Protein AF-A0A9D2INK3-F1 (afdb_monomer)

Foldseek 3Di:
DKFKAFEDEEEEPAELCQQFNPVQPVDPPLLSLLCRGNCNPPVCCLVPQDQRYEYAYEYAHHDDDQDLSRLSNCVSSNHQEYEYCYYDPNVVQSCLQQLHHYFRFNVCNVPDDGGFMWMADLVQQWIARPRVRDITHTDHDDPLSVQQNVLRHDVSSPPPQPWDWDDDQFKIWTAGPVRHTAWMWGWDDDPPQETERADTDGHPVCPPVCPSVVRLVVVLVVSVVVVGAYDYNDPVNVVSCVVVVVSVVRHD

Sequence (252 aa):
MKVQGLVHKYGSHVDTDVIIPARYLNTSDEKELASHCMEDIDKDFVKTVKSGDIIVADENFGCGSSREHAPIAIKASGISCVIAASFARIFYRNSINIGLPILECPAASADIKNGDEVSVDFDSGIITNVTTGKEYKAEPFPEFIQNIIKKGGLLKAAVKPQLILKLDNEFISMTNTSGKEVARIDFPSIPGGIVDIRRTFVDESMRGKGIAARLMKTVADKVRKDGKKVRPSCSYAVKWFGKHKDYNDILE

Mean predicted aligned error: 11.51 Å

Solvent-accessible surface area (backbone atoms only — not comparable to full-atom values): 13151 Å² total; per-residue (Å²): 95,75,51,55,27,46,27,50,59,51,64,57,61,45,28,27,55,41,35,34,48,75,91,59,69,86,60,86,53,48,65,63,40,14,71,44,24,32,43,81,77,36,78,52,44,65,79,67,59,42,76,36,18,26,39,34,24,28,42,37,36,39,23,83,64,95,56,68,60,29,48,43,10,47,40,54,44,28,42,54,35,39,36,17,37,31,60,20,70,65,40,53,53,43,19,44,44,61,24,40,50,71,42,54,25,50,69,49,29,73,69,63,50,66,69,36,37,38,35,38,32,54,72,75,14,42,35,35,34,64,75,78,70,48,76,37,73,30,78,46,66,58,70,72,56,47,48,17,32,76,49,51,2,38,78,64,40,50,71,68,81,59,63,48,77,49,79,60,86,41,35,38,36,30,22,42,85,85,68,50,76,42,32,37,38,39,30,42,73,47,89,91,57,28,28,38,33,56,42,76,48,65,37,78,96,50,58,94,68,57,54,68,61,54,52,50,49,55,50,51,55,49,36,52,73,70,73,29,31,38,42,58,70,14,74,66,46,43,56,48,49,74,71,41,66,92,53,57,87,34,49,110

Secondary structure (DSSP, 8-state):
-EEEEEEEE--S--BHHHHS-GGGTT---HHHHHTTTTTTT-TTHHHH--TT-EEEE-SSBTBSS--THHHHHHHHTT--EEEES-B-HHHHHHHHHHT--EEE-HHHHHH--TT-EEEEETTTTEEEETTTTEEEEPPPPPHHHHHHHHTTSHHHHS----PEEEE-SSEEEEE-TTS-EEEEEE--EETTTEEEE-EEEE-GGGTTSSHHHHHHHHHHHHHHHTT-EEEE-SHHHHHHHHH-GGGGGGB-

Structure (mmCIF, N/CA/C/O backbone):
data_AF-A0A9D2INK3-F1
#
_entry.id   AF-A0A9D2INK3-F1
#
loop_
_atom_site.group_PDB
_atom_site.id
_atom_site.type_symbol
_atom_site.label_atom_id
_atom_site.label_alt_id
_atom_site.label_comp_id
_atom_site.label_asym_id
_atom_site.label_entity_id
_atom_site.label_seq_id
_atom_site.pdbx_PDB_ins_code
_atom_site.Cartn_x
_atom_site.Cartn_y
_atom_site.Cartn_z
_atom_site.occupancy
_atom_site.B_iso_or_equiv
_atom_site.auth_seq_id
_atom_site.auth_comp_id
_atom_site.auth_asym_id
_atom_site.auth_atom_id
_atom_site.pdbx_PDB_model_num
ATOM 1 N N . MET A 1 1 ? -11.648 8.508 -3.278 1.00 84.81 1 MET A N 1
ATOM 2 C CA . MET A 1 1 ? -11.765 7.035 -3.173 1.00 84.81 1 MET A CA 1
ATOM 3 C C . MET A 1 1 ? -12.543 6.774 -1.903 1.00 84.81 1 MET A C 1
ATOM 5 O O . MET A 1 1 ? -12.220 7.419 -0.914 1.00 84.81 1 MET A O 1
ATOM 9 N N . LYS A 1 2 ? -13.553 5.900 -1.921 1.00 92.56 2 LYS A N 1
ATOM 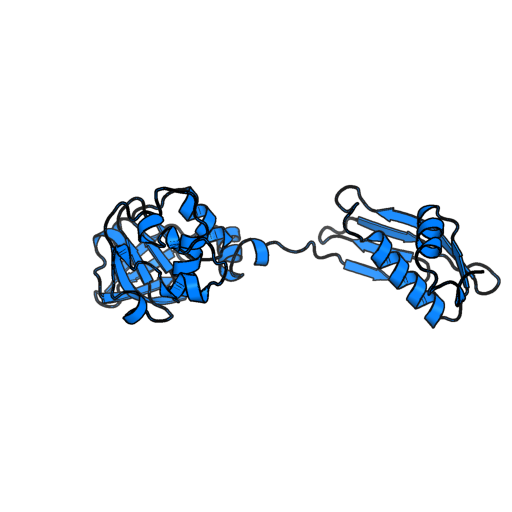10 C CA . LYS A 1 2 ? -14.357 5.593 -0.731 1.00 92.56 2 LYS A CA 1
ATOM 11 C C . LYS A 1 2 ? -14.286 4.109 -0.401 1.00 92.56 2 LYS A C 1
ATOM 13 O O . LYS A 1 2 ? -14.298 3.295 -1.322 1.00 92.56 2 LYS A O 1
ATOM 18 N N . VAL A 1 3 ? -14.199 3.787 0.883 1.00 96.38 3 VAL A N 1
ATOM 19 C CA . VAL A 1 3 ? -14.295 2.417 1.409 1.00 96.38 3 VAL A CA 1
ATOM 20 C C . VAL A 1 3 ? -15.263 2.405 2.581 1.00 96.38 3 VAL A C 1
ATOM 22 O O . VAL A 1 3 ? -15.415 3.423 3.251 1.00 96.38 3 VAL A O 1
ATOM 25 N N . GLN A 1 4 ? -15.915 1.272 2.810 1.00 98.12 4 GLN A N 1
ATOM 26 C CA . GLN A 1 4 ? -16.829 1.069 3.924 1.00 98.12 4 GLN A CA 1
ATOM 27 C C . GLN A 1 4 ? -16.738 -0.386 4.380 1.00 98.12 4 GLN A C 1
ATOM 29 O O . GLN A 1 4 ? -16.680 -1.279 3.532 1.00 98.12 4 GLN A O 1
ATOM 34 N N . GLY A 1 5 ? -16.715 -0.614 5.690 1.00 98.31 5 GLY A N 1
ATOM 35 C CA . GLY A 1 5 ? -16.619 -1.955 6.259 1.00 98.31 5 GLY A CA 1
ATOM 36 C C . GLY A 1 5 ? -16.781 -1.979 7.774 1.00 98.31 5 GLY A C 1
ATOM 37 O O . GLY A 1 5 ? -16.897 -0.928 8.413 1.00 98.31 5 GLY A O 1
ATOM 38 N N . LEU A 1 6 ? -16.795 -3.189 8.337 1.00 98.62 6 LEU A N 1
ATOM 39 C CA . LEU A 1 6 ? -16.883 -3.391 9.780 1.00 98.62 6 LEU A CA 1
ATOM 40 C C . LEU A 1 6 ? -15.526 -3.167 10.443 1.00 98.62 6 LEU A C 1
ATOM 42 O O . LEU A 1 6 ? -14.475 -3.467 9.873 1.00 98.62 6 LEU A O 1
ATOM 46 N N . VAL A 1 7 ? -15.565 -2.637 11.660 1.00 98.81 7 VAL A N 1
ATOM 47 C CA . VAL A 1 7 ? -14.373 -2.305 12.433 1.00 98.81 7 VAL A CA 1
ATOM 48 C C . VAL A 1 7 ? -13.893 -3.486 13.267 1.00 98.81 7 VAL A C 1
ATOM 50 O O . VAL A 1 7 ? -14.642 -4.016 14.087 1.00 98.81 7 VAL A O 1
ATOM 53 N N . HIS A 1 8 ? -12.603 -3.790 13.142 1.00 98.75 8 HIS A N 1
ATOM 54 C CA . HIS A 1 8 ? -11.820 -4.582 14.093 1.00 98.75 8 HIS A CA 1
ATOM 55 C C . HIS A 1 8 ? -10.974 -3.620 14.928 1.00 98.75 8 HIS A C 1
ATOM 57 O O . HIS A 1 8 ? -10.099 -2.943 14.381 1.00 98.75 8 HIS A O 1
ATOM 63 N N . LYS A 1 9 ? -11.268 -3.491 16.228 1.00 98.56 9 LYS A N 1
ATOM 64 C CA . LYS A 1 9 ? -10.622 -2.495 17.093 1.00 98.56 9 LYS A CA 1
ATOM 65 C C . LYS A 1 9 ? -9.579 -3.093 18.035 1.00 98.56 9 LYS A C 1
ATOM 67 O O . LYS A 1 9 ? -9.868 -4.033 18.769 1.00 98.56 9 LYS A O 1
ATOM 72 N N . TYR A 1 10 ? -8.415 -2.450 18.089 1.00 98.62 10 TYR A N 1
ATOM 73 C CA . TYR A 1 10 ? -7.297 -2.789 18.968 1.00 98.62 10 TYR A CA 1
ATOM 74 C C . TYR A 1 10 ? -6.836 -1.589 19.807 1.00 98.62 10 TYR A C 1
ATOM 76 O O . TYR A 1 10 ? -7.186 -0.446 19.522 1.00 98.62 10 TYR A O 1
ATOM 84 N N . GLY A 1 11 ? -6.060 -1.865 20.858 1.00 98.44 11 GLY A N 1
ATOM 85 C CA . GLY A 1 11 ? -5.516 -0.843 21.756 1.00 98.44 11 GLY A CA 1
ATOM 86 C C . GLY A 1 11 ? -4.255 -0.154 21.220 1.00 98.44 11 GLY A C 1
ATOM 87 O O . GLY A 1 11 ? -3.938 -0.220 20.031 1.00 98.44 11 GLY A O 1
ATOM 88 N N . SER A 1 12 ? -3.512 0.494 22.118 1.00 98.50 12 SER A N 1
ATOM 89 C CA . SER A 1 12 ? -2.231 1.135 21.792 1.00 98.50 12 SER A CA 1
ATOM 90 C C . SER A 1 12 ? -1.090 0.121 21.698 1.00 98.50 12 SER A C 1
ATOM 92 O O . SER A 1 12 ? -1.139 -0.944 22.309 1.00 98.50 12 SER A O 1
ATOM 94 N N . HIS A 1 13 ? -0.007 0.502 21.019 1.00 98.19 13 HIS A N 1
ATOM 95 C CA . HIS A 1 13 ? 1.252 -0.252 20.956 1.00 98.19 13 HIS A CA 1
ATOM 96 C C . HIS A 1 13 ? 1.106 -1.666 20.380 1.00 98.19 13 HIS A C 1
ATOM 98 O O . HIS A 1 13 ? 1.828 -2.579 20.772 1.00 98.19 13 HIS A O 1
ATOM 104 N N . VAL A 1 14 ? 0.189 -1.840 19.428 1.00 98.44 14 VAL A N 1
ATOM 105 C CA . VAL A 1 14 ? 0.104 -3.063 18.626 1.00 98.44 14 VAL A CA 1
ATOM 106 C C . VAL A 1 14 ? 1.349 -3.131 17.745 1.00 98.44 14 VAL A C 1
ATOM 108 O O . VAL A 1 14 ? 1.455 -2.425 16.740 1.00 98.44 14 VAL A O 1
ATOM 111 N N . ASP A 1 15 ? 2.325 -3.926 18.162 1.00 97.62 15 ASP A N 1
ATOM 112 C CA . ASP A 1 15 ? 3.601 -4.052 17.474 1.00 97.62 15 ASP A CA 1
ATOM 113 C C . ASP A 1 15 ? 3.537 -4.996 16.261 1.00 97.62 15 ASP A C 1
ATOM 115 O O . ASP A 1 15 ? 2.568 -5.707 15.996 1.00 97.62 15 ASP A O 1
ATOM 119 N N . THR A 1 16 ? 4.605 -4.986 15.473 1.00 97.25 16 THR A N 1
ATOM 120 C CA . THR A 1 16 ? 4.727 -5.839 14.286 1.00 97.25 16 THR A CA 1
ATOM 121 C C . THR A 1 16 ? 4.848 -7.332 14.594 1.00 97.25 16 THR A C 1
ATOM 123 O O . THR A 1 16 ? 4.610 -8.127 13.686 1.00 97.25 16 THR A O 1
ATOM 126 N N . ASP A 1 17 ? 5.211 -7.722 15.819 1.00 96.19 17 ASP A N 1
ATOM 127 C CA . ASP A 1 17 ? 5.257 -9.118 16.257 1.00 96.19 17 ASP A CA 1
ATOM 128 C C . ASP A 1 17 ? 3.854 -9.685 16.454 1.00 96.19 17 ASP A C 1
ATOM 130 O O . ASP A 1 17 ? 3.592 -10.805 16.019 1.00 96.19 17 ASP A O 1
ATOM 134 N N . VAL A 1 18 ? 2.940 -8.900 17.024 1.00 96.88 18 VAL A N 1
ATOM 135 C CA . VAL A 1 18 ? 1.547 -9.323 17.212 1.00 96.88 18 VAL A CA 1
ATOM 136 C C . VAL A 1 18 ? 0.698 -9.177 15.947 1.00 96.88 18 VAL A C 1
ATOM 138 O O . VAL A 1 18 ? -0.280 -9.903 15.789 1.00 96.88 18 VAL A O 1
ATOM 141 N N . ILE A 1 19 ? 1.076 -8.286 15.017 1.00 98.25 19 ILE A N 1
ATOM 142 C CA . ILE A 1 19 ? 0.430 -8.192 13.693 1.00 98.25 19 ILE A CA 1
ATOM 143 C C . ILE A 1 19 ? 0.776 -9.405 12.825 1.00 98.25 19 ILE A C 1
ATOM 145 O O . ILE A 1 19 ? -0.098 -9.951 12.151 1.00 98.25 19 ILE A O 1
ATOM 149 N N . ILE A 1 20 ? 2.054 -9.793 12.789 1.00 97.81 20 ILE A N 1
ATOM 150 C CA . ILE A 1 20 ? 2.519 -10.989 12.084 1.00 97.81 20 ILE A CA 1
ATOM 151 C C . ILE A 1 20 ? 3.716 -11.603 12.830 1.00 97.81 20 ILE A C 1
ATOM 153 O O . ILE A 1 20 ? 4.823 -11.038 12.838 1.00 97.81 20 ILE A O 1
ATOM 157 N N . PRO A 1 21 ? 3.534 -12.781 13.444 1.00 95.50 21 PRO A N 1
ATOM 158 C CA . PRO A 1 21 ? 4.586 -13.374 14.252 1.00 95.50 21 PRO A CA 1
ATOM 159 C C . PRO A 1 21 ? 5.829 -13.763 13.448 1.00 95.50 21 PRO A C 1
ATOM 161 O O . PRO A 1 21 ? 5.749 -14.223 12.307 1.00 95.50 21 PRO A O 1
ATOM 164 N N . ALA A 1 22 ? 7.003 -13.652 14.079 1.00 94.69 22 ALA A N 1
ATOM 165 C CA . ALA A 1 22 ? 8.300 -13.880 13.431 1.00 94.69 22 ALA A CA 1
ATOM 166 C C . ALA A 1 22 ? 8.437 -15.265 12.762 1.00 94.69 22 ALA A C 1
ATOM 168 O O . ALA A 1 22 ? 9.180 -15.426 11.793 1.00 94.69 22 ALA A O 1
ATOM 169 N N . ARG A 1 23 ? 7.691 -16.258 13.262 1.00 95.69 23 ARG A N 1
ATOM 170 C CA . ARG A 1 23 ? 7.658 -17.639 12.756 1.00 95.69 23 ARG A CA 1
ATOM 171 C C . ARG A 1 23 ? 7.135 -17.777 11.317 1.00 95.69 23 ARG A C 1
ATOM 173 O O . ARG A 1 23 ? 7.425 -18.794 10.701 1.00 95.69 23 ARG A O 1
ATOM 180 N N . TYR A 1 24 ? 6.452 -16.763 10.776 1.00 95.38 24 TYR A N 1
ATOM 181 C CA . TYR A 1 24 ? 5.932 -16.753 9.397 1.00 95.38 24 TYR A CA 1
ATOM 182 C C . TYR A 1 24 ? 6.751 -15.887 8.434 1.00 95.38 24 TYR A C 1
ATOM 184 O O . TYR A 1 24 ? 6.387 -15.718 7.277 1.00 95.38 24 TYR A O 1
ATOM 192 N N . LEU A 1 25 ? 7.877 -15.320 8.877 1.00 92.12 25 LEU A N 1
ATOM 193 C CA . LEU A 1 25 ? 8.692 -14.422 8.044 1.00 92.12 25 LEU A CA 1
ATOM 194 C C . LEU A 1 25 ? 9.658 -15.166 7.106 1.00 92.12 25 LEU A C 1
ATOM 196 O O . LEU A 1 25 ? 10.545 -14.558 6.510 1.00 92.12 25 LEU A O 1
ATOM 200 N N . ASN A 1 26 ? 9.517 -16.487 7.004 1.00 92.94 26 ASN A N 1
ATOM 201 C CA . ASN A 1 26 ? 10.235 -17.339 6.058 1.00 92.94 26 ASN A CA 1
ATOM 202 C C . ASN A 1 26 ? 9.491 -17.505 4.718 1.00 92.94 26 ASN A C 1
ATOM 204 O O . ASN A 1 26 ? 10.065 -18.071 3.788 1.00 92.94 26 ASN A O 1
ATOM 208 N N . THR A 1 27 ? 8.252 -17.016 4.610 1.00 91.38 27 THR A N 1
ATOM 209 C CA . THR A 1 27 ? 7.455 -17.025 3.378 1.00 91.38 27 THR A CA 1
ATOM 210 C C . THR A 1 27 ? 7.312 -15.619 2.792 1.00 91.38 27 THR A C 1
ATOM 212 O O . THR A 1 27 ? 7.422 -14.611 3.486 1.00 91.38 27 THR A O 1
ATOM 215 N N . SER A 1 28 ? 7.058 -15.562 1.486 1.00 91.56 28 SER A N 1
ATOM 216 C CA . SER A 1 28 ? 6.673 -14.335 0.772 1.00 91.56 28 SER A CA 1
ATOM 217 C C . SER A 1 28 ? 5.274 -14.436 0.156 1.00 91.56 28 SER A C 1
ATOM 219 O O . SER A 1 28 ? 4.857 -13.525 -0.558 1.00 91.56 28 SER A O 1
ATOM 221 N N . ASP A 1 29 ? 4.548 -15.532 0.415 1.00 96.00 29 ASP A N 1
ATOM 222 C CA . ASP A 1 29 ? 3.171 -15.689 -0.043 1.00 96.00 29 ASP A CA 1
ATOM 223 C C . ASP A 1 29 ? 2.241 -14.803 0.795 1.00 96.00 29 ASP A C 1
ATOM 225 O O . ASP A 1 29 ? 2.024 -15.025 1.987 1.00 96.00 29 ASP A O 1
ATOM 229 N N . GLU A 1 30 ? 1.670 -13.784 0.153 1.00 96.69 30 GLU A N 1
ATOM 230 C CA . GLU A 1 30 ? 0.746 -12.842 0.784 1.00 96.69 30 GLU A CA 1
ATOM 231 C C . GLU A 1 30 ? -0.473 -13.543 1.408 1.00 96.69 30 GLU A C 1
ATOM 233 O O . GLU A 1 30 ? -0.966 -13.095 2.442 1.00 96.69 30 GLU A O 1
ATOM 238 N N . LYS A 1 31 ? -0.949 -14.651 0.820 1.00 96.75 31 LYS A N 1
ATOM 239 C CA . LYS A 1 31 ? -2.096 -15.404 1.351 1.00 96.75 31 LYS A CA 1
ATOM 240 C C . LYS A 1 31 ? -1.740 -16.166 2.619 1.00 96.75 31 LYS A C 1
ATOM 242 O O . LYS A 1 31 ? -2.555 -16.227 3.535 1.00 96.75 31 LYS A O 1
ATOM 247 N N . GLU A 1 32 ? -0.539 -16.732 2.670 1.00 97.56 32 GLU A N 1
ATOM 248 C CA . GLU A 1 32 ? -0.038 -17.415 3.862 1.00 97.56 32 GLU A CA 1
ATOM 249 C C . GLU A 1 32 ? 0.138 -16.409 5.005 1.00 97.56 32 GLU A C 1
ATOM 251 O O . GLU A 1 32 ? -0.380 -16.623 6.099 1.00 97.56 32 GLU A O 1
ATOM 256 N N . LEU A 1 33 ? 0.743 -15.250 4.725 1.00 97.88 33 LEU A N 1
ATOM 257 C CA . LEU A 1 33 ? 0.872 -14.163 5.700 1.00 97.88 33 LEU A CA 1
ATOM 258 C C . LEU A 1 33 ? -0.493 -13.671 6.205 1.00 97.88 33 LEU A C 1
ATOM 260 O O . LEU A 1 33 ? -0.665 -13.468 7.404 1.00 97.88 33 LEU A O 1
ATOM 264 N N . ALA A 1 34 ? -1.474 -13.505 5.311 1.00 97.88 34 ALA A N 1
ATOM 265 C CA . ALA A 1 34 ? -2.837 -13.122 5.682 1.00 97.88 34 ALA A CA 1
ATOM 266 C C . ALA A 1 34 ? -3.505 -14.146 6.611 1.00 97.88 34 ALA A C 1
ATOM 268 O O . ALA A 1 34 ? -4.189 -13.763 7.555 1.00 97.88 34 ALA A O 1
ATOM 269 N N . SER A 1 35 ? -3.270 -15.444 6.386 1.00 97.75 35 SER A N 1
ATOM 270 C CA . SER A 1 35 ? -3.852 -16.516 7.207 1.00 97.75 35 SER A CA 1
ATOM 271 C C . SER A 1 35 ? -3.340 -16.562 8.653 1.00 97.75 35 SER A C 1
ATOM 273 O O . SER A 1 35 ? -3.932 -17.257 9.476 1.00 97.75 35 SER A O 1
ATOM 275 N N . HIS A 1 36 ? -2.297 -15.783 8.957 1.00 98.06 36 HIS A N 1
ATOM 276 C CA . HIS A 1 36 ? -1.685 -15.633 10.280 1.00 98.06 36 HIS A CA 1
ATOM 277 C C . HIS A 1 36 ? -1.720 -14.186 10.797 1.00 98.06 36 HIS A C 1
ATOM 279 O O . HIS A 1 36 ? -1.042 -13.842 11.768 1.00 98.06 36 HIS A O 1
ATOM 285 N N . CYS A 1 37 ? -2.473 -13.301 10.139 1.00 98.44 37 CYS A N 1
ATOM 286 C CA . CYS A 1 37 ? -2.542 -11.900 10.529 1.00 98.44 37 CYS A CA 1
ATOM 287 C C . CYS A 1 37 ? -3.262 -11.744 11.878 1.00 98.44 37 CYS A C 1
ATOM 289 O O . CYS A 1 37 ? -4.300 -12.358 12.106 1.00 98.44 37 CYS A O 1
ATOM 291 N N . MET A 1 38 ? -2.707 -10.913 12.764 1.00 98.31 38 MET A N 1
ATOM 292 C CA . MET A 1 38 ? -3.232 -10.578 14.097 1.00 98.31 38 MET A CA 1
ATOM 293 C C . MET A 1 38 ? -3.390 -11.760 15.073 1.00 98.31 38 MET A C 1
ATOM 295 O O . MET A 1 38 ? -3.888 -11.563 16.176 1.00 98.31 38 MET A O 1
ATOM 299 N N . GLU A 1 39 ? -2.963 -12.980 14.733 1.00 97.25 39 GLU A N 1
ATOM 300 C CA . GLU A 1 39 ? -3.380 -14.191 15.462 1.00 97.25 39 GLU A CA 1
ATOM 301 C C . GLU A 1 39 ? -2.914 -14.270 16.930 1.00 97.25 39 GLU A C 1
ATOM 303 O O . GLU A 1 39 ? -3.568 -14.919 17.751 1.00 97.25 39 GLU A O 1
ATOM 308 N N . ASP A 1 40 ? -1.805 -13.604 17.275 1.00 96.69 40 ASP A N 1
ATOM 309 C CA . ASP A 1 40 ? -1.264 -13.592 18.643 1.00 96.69 40 ASP A CA 1
ATOM 310 C C . ASP A 1 40 ? -2.020 -12.608 19.559 1.00 96.69 40 ASP A C 1
ATOM 312 O O . ASP A 1 40 ? -2.015 -12.787 20.779 1.00 96.69 40 ASP A O 1
ATOM 316 N N . ILE A 1 41 ? -2.710 -11.609 18.991 1.00 97.56 41 ILE A N 1
ATOM 317 C CA . ILE A 1 41 ? -3.542 -10.639 19.727 1.00 97.56 41 ILE A CA 1
ATOM 318 C C . ILE A 1 41 ? -5.046 -10.921 19.590 1.00 97.56 41 ILE A C 1
ATOM 320 O O . ILE A 1 41 ? -5.810 -10.640 20.511 1.00 97.56 41 ILE A O 1
ATOM 324 N N . ASP A 1 42 ? -5.467 -11.521 18.476 1.00 97.44 42 ASP A N 1
ATOM 325 C CA . ASP A 1 42 ? -6.851 -11.843 18.139 1.00 97.44 42 ASP A CA 1
ATOM 326 C C . ASP A 1 42 ? -6.919 -13.131 17.305 1.00 97.44 42 ASP A C 1
ATOM 328 O O . ASP A 1 42 ? -6.765 -13.148 16.083 1.00 97.44 42 ASP A O 1
ATOM 332 N N . LYS A 1 43 ? -7.182 -14.242 17.997 1.00 96.00 43 LYS A N 1
ATOM 333 C CA . LYS A 1 43 ? -7.230 -15.593 17.413 1.00 96.00 43 LYS A CA 1
ATOM 334 C C . LYS A 1 43 ? -8.400 -15.815 16.457 1.00 96.00 43 LYS A C 1
ATOM 336 O O . LYS A 1 43 ? -8.428 -16.834 15.760 1.00 96.00 43 LYS A O 1
ATOM 341 N N . ASP A 1 44 ? -9.387 -14.926 16.470 1.00 96.31 44 ASP A N 1
ATOM 342 C CA . ASP A 1 44 ? -10.576 -15.045 15.638 1.00 96.31 44 ASP A CA 1
ATOM 343 C C . ASP A 1 44 ? -10.555 -14.083 14.450 1.00 96.31 44 ASP A C 1
ATOM 345 O O . ASP A 1 44 ? -11.331 -14.302 13.522 1.00 96.31 44 ASP A O 1
ATOM 349 N N . PHE A 1 45 ? -9.622 -13.122 14.405 1.00 98.12 45 PHE A N 1
ATOM 350 C CA . PHE A 1 45 ? -9.470 -12.158 13.310 1.00 98.12 45 PHE A CA 1
ATOM 351 C C . PHE A 1 45 ? -9.558 -12.810 11.928 1.00 98.12 45 PHE A C 1
ATOM 353 O O . PHE A 1 45 ? -10.415 -12.462 11.124 1.00 98.12 45 PHE A O 1
ATOM 360 N N . VAL A 1 46 ? -8.740 -13.831 11.657 1.00 97.31 46 VAL A N 1
ATOM 361 C CA . VAL A 1 46 ? -8.698 -14.498 10.339 1.00 97.31 46 VAL A CA 1
ATOM 362 C C . VAL A 1 46 ? -9.995 -15.234 9.977 1.00 97.31 46 VAL A C 1
ATOM 364 O O . VAL A 1 46 ? -10.219 -15.559 8.813 1.00 97.31 46 VAL A O 1
ATOM 367 N N . LYS A 1 47 ? -10.861 -15.509 10.960 1.00 97.12 47 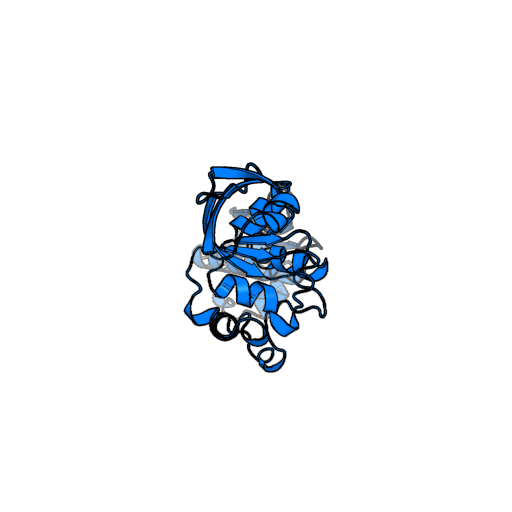LYS A N 1
ATOM 368 C CA . LYS A 1 47 ? -12.177 -16.137 10.758 1.00 97.12 47 LYS A CA 1
ATOM 369 C C . LYS A 1 47 ? -13.288 -15.104 10.592 1.00 97.12 47 LYS A C 1
ATOM 371 O O . LYS A 1 47 ? -14.322 -15.419 10.005 1.00 97.12 47 LYS A O 1
ATOM 376 N N . THR A 1 48 ? -13.117 -13.917 11.167 1.00 96.69 48 THR A N 1
ATOM 377 C CA . THR A 1 48 ? -14.144 -12.872 11.231 1.00 96.69 48 THR A CA 1
ATOM 378 C C . THR A 1 48 ? -13.940 -11.789 10.181 1.00 96.69 48 THR A C 1
ATOM 380 O O . THR A 1 48 ? -14.934 -11.227 9.718 1.00 96.69 48 THR A O 1
ATOM 383 N N . VAL A 1 49 ? -12.691 -11.524 9.787 1.00 98.19 49 VAL A N 1
ATOM 384 C CA . VAL A 1 49 ? -12.328 -10.502 8.806 1.00 98.19 49 VAL A CA 1
ATOM 385 C C . VAL A 1 49 ? -12.946 -10.798 7.446 1.00 98.19 49 VAL A C 1
ATOM 387 O O . VAL A 1 49 ? -12.936 -11.925 6.943 1.00 98.19 49 VAL A O 1
ATOM 390 N N . LYS A 1 50 ? -13.496 -9.754 6.833 1.00 98.06 50 LYS A N 1
ATOM 391 C CA . LYS A 1 50 ? -14.045 -9.782 5.481 1.00 98.06 50 LYS A CA 1
ATOM 392 C C . LYS A 1 50 ? -13.359 -8.739 4.618 1.00 98.06 50 LYS A C 1
ATOM 394 O O . LYS A 1 50 ? -12.876 -7.712 5.088 1.00 98.06 50 LYS A O 1
ATOM 399 N N . SER A 1 51 ? -13.353 -8.991 3.312 1.00 98.00 51 SER A N 1
ATOM 400 C CA . SER A 1 51 ? -12.871 -7.997 2.357 1.00 98.00 51 SER A CA 1
ATOM 401 C C . SER A 1 51 ? -13.702 -6.719 2.471 1.00 98.00 51 SER A C 1
ATOM 403 O O . SER A 1 51 ? -14.925 -6.769 2.355 1.00 98.00 51 SER A O 1
ATOM 405 N N . GLY A 1 52 ? -13.029 -5.590 2.693 1.00 97.88 52 GLY A N 1
ATOM 406 C CA . GLY A 1 52 ? -13.665 -4.292 2.921 1.00 97.88 52 GLY A CA 1
ATOM 407 C C . GLY A 1 52 ? -13.576 -3.805 4.366 1.00 97.88 52 GLY A C 1
ATOM 408 O O . GLY A 1 52 ? -13.629 -2.593 4.573 1.00 97.88 52 GLY A O 1
ATOM 409 N N . ASP A 1 53 ? -13.361 -4.699 5.333 1.00 98.75 53 ASP A N 1
ATOM 410 C CA . ASP A 1 53 ? -13.276 -4.349 6.754 1.00 98.75 53 ASP A CA 1
ATOM 411 C C . ASP A 1 53 ? -12.144 -3.357 7.055 1.00 98.75 53 ASP A C 1
ATOM 413 O O . ASP A 1 53 ? -11.214 -3.154 6.266 1.00 98.75 53 ASP A O 1
ATOM 417 N N . ILE A 1 54 ? -12.245 -2.707 8.210 1.00 98.81 54 ILE A N 1
ATOM 418 C CA . ILE A 1 54 ? -11.365 -1.623 8.640 1.00 98.81 54 ILE A CA 1
ATOM 419 C C . ILE A 1 54 ? -10.748 -2.000 9.982 1.00 98.81 54 ILE A C 1
ATOM 421 O O . ILE A 1 54 ? -11.440 -2.463 10.885 1.00 98.81 54 ILE A O 1
ATOM 425 N N . ILE A 1 55 ? -9.448 -1.764 10.140 1.00 98.88 55 ILE A N 1
ATOM 426 C CA . ILE A 1 55 ? -8.816 -1.821 11.460 1.00 98.88 55 ILE A CA 1
ATOM 427 C C . ILE A 1 55 ? -8.868 -0.429 12.084 1.00 98.88 55 ILE A C 1
ATOM 429 O O . ILE A 1 55 ? -8.502 0.553 11.437 1.00 98.88 55 ILE A O 1
ATOM 433 N N . VAL A 1 56 ? -9.275 -0.350 13.349 1.00 98.88 56 VAL A N 1
ATOM 434 C CA . VAL A 1 56 ? -9.116 0.847 14.181 1.00 98.88 56 VAL A CA 1
ATOM 435 C C . VAL A 1 56 ? -8.173 0.518 15.330 1.00 98.88 56 VAL A C 1
ATOM 437 O O . VAL A 1 56 ? -8.322 -0.511 15.978 1.00 98.88 56 VAL A O 1
ATOM 440 N N . ALA A 1 57 ? -7.199 1.373 15.601 1.00 98.81 57 ALA A N 1
ATOM 441 C CA . ALA A 1 57 ? -6.292 1.206 16.729 1.00 98.81 57 ALA A CA 1
ATOM 442 C C . ALA A 1 57 ? -6.101 2.516 17.489 1.00 98.81 57 ALA A C 1
ATOM 444 O O . ALA A 1 57 ? -6.426 3.590 16.977 1.00 98.81 57 ALA A O 1
ATOM 445 N N . ASP A 1 58 ? -5.559 2.432 18.698 1.00 98.62 58 ASP A N 1
ATOM 446 C CA . ASP A 1 58 ? -5.188 3.615 19.469 1.00 98.62 58 ASP A CA 1
ATOM 447 C C . ASP A 1 58 ? -3.792 4.117 19.033 1.00 98.62 58 ASP A C 1
ATOM 449 O O . ASP A 1 58 ? -3.532 4.309 17.841 1.00 98.62 58 ASP A O 1
ATOM 453 N N . GLU A 1 59 ? -2.886 4.394 19.970 1.00 98.56 59 GLU A N 1
ATOM 454 C CA . GLU A 1 59 ? -1.598 5.032 19.675 1.00 98.56 59 GLU A CA 1
ATOM 455 C C . GLU A 1 59 ? -0.528 4.047 19.188 1.00 98.56 59 GLU A C 1
ATOM 457 O O . GLU A 1 59 ? -0.463 2.897 19.624 1.00 98.56 59 GLU A O 1
ATOM 462 N N . ASN A 1 60 ? 0.397 4.544 18.361 1.00 98.31 60 ASN A N 1
ATOM 463 C CA . ASN A 1 60 ? 1.645 3.875 17.989 1.00 98.31 60 ASN A CA 1
ATOM 464 C C . ASN A 1 60 ? 1.450 2.489 17.339 1.00 98.31 60 ASN A C 1
ATOM 466 O O . ASN A 1 60 ? 2.179 1.539 17.635 1.00 98.31 60 ASN A O 1
ATOM 470 N N . PHE A 1 61 ? 0.466 2.367 16.444 1.00 98.75 61 PHE A N 1
ATOM 471 C CA . PHE A 1 61 ? 0.195 1.124 15.720 1.00 98.75 61 PHE A CA 1
ATOM 472 C C . PHE A 1 61 ? 1.347 0.753 14.772 1.00 98.75 61 PHE A C 1
ATOM 474 O O . PHE A 1 61 ? 1.897 1.602 14.059 1.00 98.75 61 PHE A O 1
ATOM 481 N N . GLY A 1 62 ? 1.700 -0.532 14.737 1.00 98.31 62 GLY A N 1
ATOM 482 C CA . GLY A 1 62 ? 2.785 -1.074 13.923 1.00 98.31 62 GLY A CA 1
ATOM 483 C C . GLY A 1 62 ? 4.182 -0.786 14.476 1.00 98.31 62 GLY A C 1
ATOM 484 O O . GLY A 1 62 ? 5.144 -0.695 13.710 1.00 98.31 62 GLY A O 1
ATOM 485 N N . CYS A 1 63 ? 4.314 -0.591 15.789 1.00 97.75 63 CYS A N 1
ATOM 486 C CA . CYS A 1 63 ? 5.604 -0.347 16.427 1.00 97.75 63 CYS A CA 1
ATOM 487 C C . CYS A 1 63 ? 6.512 -1.594 16.456 1.00 97.75 63 CYS A C 1
ATOM 489 O O . CYS A 1 63 ? 6.183 -2.668 15.948 1.00 97.75 63 CYS A O 1
ATOM 491 N N . GLY A 1 64 ? 7.721 -1.433 16.994 1.00 93.56 64 GLY A N 1
ATOM 492 C CA . GLY A 1 64 ? 8.710 -2.507 17.062 1.00 93.56 64 GLY A CA 1
ATOM 493 C C . GLY A 1 64 ? 9.549 -2.644 15.789 1.00 93.56 64 GLY A C 1
ATOM 494 O O . GLY A 1 64 ? 10.013 -1.657 15.214 1.00 93.56 64 GLY A O 1
ATOM 495 N N . SER A 1 65 ? 9.827 -3.888 15.398 1.00 87.94 65 SER A N 1
ATOM 496 C CA . SER A 1 65 ? 10.813 -4.193 14.358 1.00 87.94 65 SER A CA 1
ATOM 497 C C . SER A 1 65 ? 10.369 -3.803 12.938 1.00 87.94 65 SER A C 1
ATOM 499 O O . SER A 1 65 ? 9.188 -3.751 12.608 1.00 87.94 65 SER A O 1
ATOM 501 N N . SER A 1 66 ? 11.337 -3.535 12.056 1.00 87.00 66 SER A N 1
ATOM 502 C CA . SER A 1 66 ? 11.052 -3.202 10.655 1.00 87.00 66 SER A CA 1
ATOM 503 C C . SER A 1 66 ? 10.593 -4.440 9.880 1.00 87.00 66 SER A C 1
ATOM 505 O O . SER A 1 66 ? 11.418 -5.150 9.306 1.00 87.00 66 SER A O 1
ATOM 507 N N . ARG A 1 67 ? 9.278 -4.682 9.828 1.00 89.00 67 ARG A N 1
ATOM 508 C CA . ARG A 1 67 ? 8.666 -5.801 9.093 1.00 89.00 67 ARG A CA 1
ATOM 509 C C . ARG A 1 67 ? 7.731 -5.304 8.004 1.00 89.00 67 ARG A C 1
ATOM 511 O O . ARG A 1 67 ? 6.624 -4.863 8.287 1.00 89.00 67 ARG A O 1
ATOM 518 N N . GLU A 1 68 ? 8.148 -5.415 6.745 1.00 93.31 68 GLU A N 1
ATOM 519 C CA . GLU A 1 68 ? 7.251 -5.156 5.605 1.00 93.31 68 GLU A CA 1
ATOM 520 C C . GLU A 1 68 ? 6.122 -6.194 5.505 1.00 93.31 68 GLU A C 1
ATOM 522 O O . GLU A 1 68 ? 5.045 -5.875 5.014 1.00 93.31 68 GLU A O 1
ATOM 527 N N . HIS A 1 69 ? 6.322 -7.391 6.065 1.00 97.00 69 HIS A N 1
ATOM 528 C CA . HIS A 1 69 ? 5.302 -8.437 6.161 1.00 97.00 69 HIS A CA 1
ATOM 529 C C . HIS A 1 69 ? 4.052 -7.993 6.937 1.00 97.00 69 HIS A C 1
ATOM 531 O O . HIS A 1 69 ? 2.961 -8.441 6.609 1.00 97.00 69 HIS A O 1
ATOM 537 N N . ALA A 1 70 ? 4.177 -7.098 7.926 1.00 98.12 70 ALA A N 1
ATOM 538 C CA . ALA A 1 70 ? 3.050 -6.670 8.761 1.00 98.12 70 ALA A CA 1
ATOM 539 C C . ALA A 1 70 ? 1.950 -5.942 7.958 1.00 98.12 70 ALA A C 1
ATOM 541 O O . ALA A 1 70 ? 0.811 -6.410 7.945 1.00 98.12 70 ALA A O 1
ATOM 542 N N . PRO A 1 71 ? 2.242 -4.849 7.222 1.00 98.12 71 PRO A N 1
ATOM 543 C CA . PRO A 1 71 ? 1.231 -4.220 6.375 1.00 98.12 71 PRO A CA 1
ATOM 544 C C . PRO A 1 71 ? 0.805 -5.102 5.186 1.00 98.12 71 PRO A C 1
ATOM 546 O O . PRO A 1 71 ? -0.328 -4.972 4.724 1.00 98.12 71 PRO A O 1
ATOM 549 N N . ILE A 1 72 ? 1.662 -6.016 4.705 1.00 97.94 72 ILE A N 1
ATOM 550 C CA . ILE A 1 72 ? 1.287 -7.000 3.673 1.00 97.94 72 ILE A CA 1
ATOM 551 C C . ILE A 1 72 ? 0.212 -7.955 4.201 1.00 97.94 72 ILE A C 1
ATOM 553 O O . ILE A 1 72 ? -0.812 -8.113 3.544 1.00 97.94 72 ILE A O 1
ATOM 557 N N . ALA A 1 73 ? 0.406 -8.533 5.390 1.00 98.38 73 ALA A N 1
ATOM 558 C CA . ALA A 1 73 ? -0.542 -9.450 6.018 1.00 98.38 73 ALA A CA 1
ATOM 559 C C . ALA A 1 73 ? -1.913 -8.786 6.225 1.00 98.38 73 ALA A C 1
ATOM 561 O O . ALA A 1 73 ? -2.936 -9.347 5.830 1.00 98.38 73 ALA A O 1
ATOM 562 N N . ILE A 1 74 ? -1.932 -7.549 6.737 1.00 98.56 74 ILE A N 1
ATOM 563 C CA . ILE A 1 74 ? -3.165 -6.762 6.915 1.00 98.56 74 ILE A CA 1
ATOM 564 C C . ILE A 1 74 ? -3.874 -6.555 5.572 1.00 98.56 74 ILE A C 1
ATOM 566 O O . ILE A 1 74 ? -5.062 -6.847 5.431 1.00 98.56 74 ILE A O 1
ATOM 570 N N . LYS A 1 75 ? -3.143 -6.079 4.557 1.00 98.12 75 LYS A N 1
ATOM 571 C CA . LYS A 1 75 ? -3.708 -5.813 3.230 1.00 98.12 75 LYS A CA 1
ATOM 572 C C . LYS A 1 75 ? -4.245 -7.082 2.566 1.00 98.12 75 LYS A C 1
ATOM 574 O O . LYS A 1 75 ? -5.329 -7.063 1.987 1.00 98.12 75 LYS A O 1
ATOM 579 N N . ALA A 1 76 ? -3.492 -8.174 2.639 1.00 97.88 76 ALA A N 1
ATOM 580 C CA . ALA A 1 76 ? -3.855 -9.449 2.036 1.00 97.88 76 ALA A CA 1
ATOM 581 C C . ALA A 1 76 ? -5.014 -10.147 2.772 1.00 97.88 76 ALA A C 1
ATOM 583 O O . ALA A 1 76 ? -5.742 -10.915 2.147 1.00 97.88 76 ALA A O 1
ATOM 584 N N . SER A 1 77 ? -5.259 -9.801 4.043 1.00 98.44 77 SER A N 1
ATOM 585 C CA . SER A 1 77 ? -6.459 -10.210 4.797 1.00 98.44 77 SER A CA 1
ATOM 586 C C . SER A 1 77 ? -7.746 -9.534 4.303 1.00 98.44 77 SER A C 1
ATOM 588 O O . SER A 1 77 ? -8.840 -9.885 4.732 1.00 98.44 77 SER A O 1
ATOM 590 N N . GLY A 1 78 ? -7.640 -8.571 3.380 1.00 97.69 78 GLY A N 1
ATOM 591 C CA . GLY A 1 78 ? -8.783 -7.877 2.791 1.00 97.69 78 GLY A CA 1
ATOM 592 C C . GLY A 1 78 ? -9.170 -6.578 3.497 1.00 97.69 78 GLY A C 1
ATOM 593 O O . GLY A 1 78 ? -10.173 -5.976 3.108 1.00 97.69 78 GLY A O 1
ATOM 594 N N . ILE A 1 79 ? -8.374 -6.122 4.472 1.00 98.56 79 ILE A N 1
ATOM 595 C CA . ILE A 1 79 ? -8.571 -4.833 5.141 1.00 98.56 79 ILE A CA 1
ATOM 596 C C . ILE A 1 79 ? -8.430 -3.692 4.133 1.00 98.56 79 ILE A C 1
ATOM 598 O O . ILE A 1 79 ? -7.439 -3.585 3.405 1.00 98.56 79 ILE A O 1
ATOM 602 N N . SER A 1 80 ? -9.434 -2.821 4.102 1.00 97.44 80 SER A N 1
ATOM 603 C CA . SER A 1 80 ? -9.507 -1.692 3.175 1.00 97.44 80 SER A CA 1
ATOM 604 C C . SER A 1 80 ? -8.787 -0.447 3.694 1.00 97.44 80 SER A C 1
ATOM 606 O O . SER A 1 80 ? -8.310 0.363 2.896 1.00 97.44 80 SER A O 1
ATOM 608 N N . CYS A 1 81 ? -8.689 -0.291 5.017 1.00 97.88 81 CYS A N 1
ATOM 609 C CA . CYS A 1 81 ? -8.026 0.832 5.670 1.00 97.88 81 CYS A CA 1
ATOM 610 C C . CYS A 1 81 ? -7.627 0.498 7.114 1.00 97.88 81 CYS A C 1
ATOM 612 O O . CYS A 1 81 ? -8.315 -0.267 7.788 1.00 97.88 81 CYS A O 1
ATOM 614 N N . VAL A 1 82 ? -6.553 1.124 7.602 1.00 98.69 82 VAL A N 1
ATOM 615 C CA . VAL A 1 82 ? -6.240 1.193 9.037 1.00 98.69 82 VAL A CA 1
ATOM 616 C C . VAL A 1 82 ? -6.372 2.635 9.521 1.00 98.69 82 VAL A C 1
ATOM 618 O O . VAL A 1 82 ? -5.725 3.531 8.982 1.00 98.69 82 VAL A O 1
ATOM 621 N N . ILE A 1 83 ? -7.174 2.869 10.552 1.00 98.69 83 ILE A N 1
ATOM 622 C CA . ILE A 1 83 ? -7.300 4.162 11.230 1.00 98.69 83 ILE A CA 1
ATOM 623 C C . ILE A 1 83 ? -6.640 4.028 12.601 1.00 98.69 83 ILE A C 1
ATOM 625 O O . ILE A 1 83 ? -6.951 3.101 13.339 1.00 98.69 83 ILE A O 1
ATOM 629 N N . ALA A 1 84 ? -5.743 4.937 12.964 1.00 98.75 84 ALA A N 1
ATOM 630 C CA . ALA A 1 84 ? -5.120 4.928 14.286 1.00 98.75 84 ALA A CA 1
ATOM 631 C C . ALA A 1 84 ? -5.062 6.330 14.891 1.00 98.75 84 ALA A C 1
ATOM 633 O O . ALA A 1 84 ? -5.198 7.323 14.172 1.00 98.75 84 ALA A O 1
ATOM 634 N N . ALA A 1 85 ? -4.830 6.436 16.201 1.00 98.56 85 ALA A N 1
ATOM 635 C CA . ALA A 1 85 ? -4.465 7.727 16.783 1.00 98.56 85 ALA A CA 1
ATOM 636 C C . ALA A 1 85 ? -3.087 8.172 16.270 1.00 98.56 85 ALA A C 1
ATOM 638 O O . ALA A 1 85 ? -2.891 9.346 15.964 1.00 98.56 85 ALA A O 1
ATOM 639 N N . SER A 1 86 ? -2.157 7.225 16.125 1.00 98.62 86 SER A N 1
ATOM 640 C CA . SER A 1 86 ? -0.847 7.435 15.503 1.00 98.62 86 SER A CA 1
ATOM 641 C C . SER A 1 86 ? -0.237 6.118 15.020 1.00 98.62 86 SER A C 1
ATOM 643 O O . SER A 1 86 ? -0.565 5.043 15.530 1.00 98.62 86 SER A O 1
ATOM 645 N N . PHE A 1 87 ? 0.687 6.191 14.062 1.00 98.56 87 PHE A N 1
ATOM 646 C CA . PHE A 1 87 ? 1.451 5.033 13.591 1.00 98.56 87 PHE A CA 1
ATOM 647 C C . PHE A 1 87 ? 2.936 5.139 13.923 1.00 98.56 87 PHE A C 1
ATOM 649 O O . PHE A 1 87 ? 3.543 6.212 13.904 1.00 98.56 87 PHE A O 1
ATOM 656 N N . ALA A 1 88 ? 3.578 3.987 14.096 1.00 98.25 88 ALA A N 1
ATOM 657 C CA . ALA A 1 88 ? 5.028 3.932 14.085 1.00 98.25 88 ALA A CA 1
ATOM 658 C C . ALA A 1 88 ? 5.573 4.315 12.699 1.00 98.25 88 ALA A C 1
ATOM 660 O O . ALA A 1 88 ? 5.138 3.807 11.661 1.00 98.25 88 ALA A O 1
ATOM 661 N N . ARG A 1 89 ? 6.598 5.173 12.674 1.00 96.38 89 ARG A N 1
ATOM 662 C CA . ARG A 1 89 ? 7.147 5.773 11.442 1.00 96.38 89 ARG A CA 1
ATOM 663 C C . ARG A 1 89 ? 7.535 4.757 10.359 1.00 96.38 89 ARG A C 1
ATOM 665 O O . ARG A 1 89 ? 7.371 5.028 9.169 1.00 96.38 89 ARG A O 1
ATOM 672 N N . ILE A 1 90 ? 8.089 3.609 10.753 1.00 96.56 90 ILE A N 1
ATOM 673 C CA . ILE A 1 90 ? 8.517 2.565 9.809 1.00 96.56 90 ILE A CA 1
ATOM 674 C C . ILE A 1 90 ? 7.301 1.871 9.194 1.00 96.56 90 ILE A C 1
ATOM 676 O O . ILE A 1 90 ? 7.240 1.737 7.972 1.00 96.56 90 ILE A O 1
ATOM 680 N N . PHE A 1 91 ? 6.323 1.491 10.019 1.00 98.25 91 PHE A N 1
ATOM 681 C CA . PHE A 1 91 ? 5.073 0.903 9.548 1.00 98.25 91 PHE A CA 1
ATOM 682 C C . PHE A 1 91 ? 4.337 1.857 8.609 1.00 98.25 91 PHE A C 1
ATOM 684 O O . PHE A 1 91 ? 3.979 1.455 7.507 1.00 98.25 91 PHE A O 1
ATOM 691 N N . TYR A 1 92 ? 4.229 3.138 8.975 1.00 97.19 92 TYR A N 1
ATOM 692 C CA . TYR A 1 92 ? 3.608 4.173 8.146 1.00 97.19 92 TYR A CA 1
ATOM 693 C C . TYR A 1 92 ? 4.182 4.204 6.721 1.00 97.19 92 TYR A C 1
ATOM 695 O O . TYR A 1 92 ? 3.453 4.123 5.729 1.00 97.19 92 TYR A O 1
ATOM 703 N N . ARG A 1 93 ? 5.516 4.257 6.602 1.00 95.69 93 ARG A N 1
ATOM 704 C CA . ARG A 1 93 ? 6.205 4.240 5.304 1.00 95.69 93 ARG A CA 1
ATOM 705 C C . ARG A 1 93 ? 5.953 2.934 4.546 1.00 95.69 93 ARG A C 1
ATOM 707 O O . ARG A 1 93 ? 5.699 2.968 3.343 1.00 95.69 93 ARG A O 1
ATOM 714 N N . ASN A 1 94 ? 6.041 1.794 5.228 1.00 96.31 94 ASN A N 1
ATOM 715 C CA . ASN A 1 94 ? 5.877 0.485 4.601 1.00 96.31 94 ASN A CA 1
ATOM 716 C C . ASN A 1 94 ? 4.441 0.289 4.080 1.00 96.31 94 ASN A C 1
ATOM 718 O O . ASN A 1 94 ? 4.269 -0.204 2.968 1.00 96.31 94 ASN A O 1
ATOM 722 N N . SER A 1 95 ? 3.427 0.762 4.812 1.00 97.44 95 SER A N 1
ATOM 723 C CA . SER A 1 95 ? 2.024 0.759 4.382 1.00 97.44 95 SER A CA 1
ATOM 724 C C . SER A 1 95 ? 1.822 1.529 3.078 1.00 97.44 95 SER A C 1
ATOM 726 O O . SER A 1 95 ? 1.220 1.005 2.143 1.00 97.44 95 SER A O 1
ATOM 728 N N . ILE A 1 96 ? 2.412 2.721 2.943 1.00 94.44 96 ILE A N 1
ATOM 729 C CA . ILE A 1 96 ? 2.377 3.477 1.679 1.00 94.44 96 ILE A CA 1
ATOM 730 C C . ILE A 1 96 ? 3.089 2.702 0.561 1.00 94.44 96 ILE A C 1
ATOM 732 O O . ILE A 1 96 ? 2.565 2.590 -0.550 1.00 94.44 96 ILE A O 1
ATOM 736 N N . ASN A 1 97 ? 4.264 2.133 0.847 1.00 93.31 97 ASN A N 1
ATOM 737 C CA . ASN A 1 97 ? 5.058 1.396 -0.140 1.00 93.31 97 ASN A CA 1
ATOM 738 C C . ASN A 1 97 ? 4.312 0.196 -0.725 1.00 93.31 97 ASN A C 1
ATOM 740 O O . ASN A 1 97 ? 4.406 -0.042 -1.930 1.00 93.31 97 ASN A O 1
ATOM 744 N N . ILE A 1 98 ? 3.550 -0.524 0.096 1.00 94.69 98 ILE A N 1
ATOM 745 C CA . ILE A 1 98 ? 2.758 -1.682 -0.338 1.00 94.69 98 ILE A CA 1
ATOM 746 C C . ILE A 1 98 ? 1.330 -1.295 -0.747 1.00 94.69 98 ILE A C 1
ATOM 748 O O . ILE A 1 98 ? 0.590 -2.117 -1.286 1.00 94.69 98 ILE A O 1
ATOM 752 N N . GLY A 1 99 ? 0.939 -0.032 -0.552 1.00 95.19 99 GLY A N 1
ATOM 753 C CA . GLY A 1 99 ? -0.363 0.519 -0.919 1.00 95.19 99 GLY A CA 1
ATOM 754 C C . GLY A 1 99 ? -1.503 0.050 -0.018 1.00 95.19 99 GLY A C 1
ATOM 755 O O . GLY A 1 99 ? -2.565 -0.285 -0.540 1.00 95.19 99 GLY A O 1
ATOM 756 N N . LEU A 1 100 ? -1.263 -0.050 1.290 1.00 97.31 100 LEU A N 1
ATOM 757 C CA . LEU A 1 100 ? -2.285 -0.173 2.329 1.00 97.31 100 LEU A CA 1
ATOM 758 C C . LEU A 1 100 ? -2.682 1.243 2.774 1.00 97.31 100 LEU A C 1
ATOM 760 O O . LEU A 1 100 ? -1.819 1.974 3.269 1.00 97.31 100 LEU A O 1
ATOM 764 N N . PRO A 1 101 ? -3.947 1.658 2.588 1.00 96.44 101 PRO A N 1
ATOM 765 C CA . PRO A 1 101 ? -4.411 2.952 3.070 1.00 96.44 101 PRO A CA 1
ATOM 766 C C . PRO A 1 101 ? -4.393 3.022 4.601 1.00 96.44 101 PRO A C 1
ATOM 768 O O . PRO A 1 101 ? -4.940 2.146 5.271 1.00 96.44 101 PRO A O 1
ATOM 771 N N . ILE A 1 102 ? -3.816 4.091 5.148 1.00 97.50 102 ILE A N 1
ATOM 772 C CA . ILE A 1 102 ? -3.788 4.368 6.589 1.00 97.50 102 ILE A CA 1
ATOM 773 C C . ILE A 1 102 ? -4.206 5.815 6.866 1.00 97.50 102 ILE A C 1
ATOM 775 O O . ILE A 1 102 ? -3.951 6.680 6.032 1.00 97.50 102 ILE A O 1
ATOM 779 N N . LEU A 1 103 ? -4.835 6.094 8.007 1.00 97.38 103 LEU A N 1
ATOM 780 C CA . LEU A 1 103 ? -5.220 7.451 8.411 1.00 97.38 103 LEU A CA 1
ATOM 781 C C . LEU A 1 103 ? -4.966 7.677 9.900 1.00 97.38 103 LEU A C 1
ATOM 783 O O . LEU A 1 103 ? -5.398 6.885 10.736 1.00 97.38 103 LEU A O 1
ATOM 787 N N . GLU A 1 104 ? -4.293 8.777 10.230 1.00 98.19 104 GLU A N 1
ATOM 788 C CA . GLU A 1 104 ? -4.180 9.240 11.613 1.00 98.19 104 GLU A CA 1
ATOM 789 C C . GLU A 1 104 ? -5.388 10.116 11.949 1.00 98.19 104 GLU A C 1
ATOM 791 O O . GLU A 1 104 ? -5.644 11.133 11.300 1.00 98.19 104 GLU A O 1
ATOM 796 N N . CYS A 1 105 ? -6.169 9.699 12.942 1.00 98.44 105 CYS A N 1
ATOM 797 C CA . CYS A 1 105 ? -7.313 10.451 13.438 1.00 98.44 105 CYS A CA 1
ATOM 798 C C . CYS A 1 105 ? -7.580 10.088 14.908 1.00 98.44 105 CYS A C 1
ATOM 800 O O . CYS A 1 105 ? -8.373 9.182 15.181 1.00 98.44 105 CYS A O 1
ATOM 802 N N . PRO A 1 106 ? -6.960 10.799 15.871 1.00 98.44 106 PRO A N 1
ATOM 803 C CA . PRO A 1 106 ? -7.144 10.539 17.300 1.00 98.44 106 PRO A CA 1
ATOM 804 C C . PRO A 1 106 ? -8.610 10.560 17.751 1.00 98.44 106 PRO A C 1
ATOM 806 O O . PRO A 1 106 ? -9.017 9.735 18.561 1.00 98.44 106 PRO A O 1
ATOM 809 N N . ALA A 1 107 ? -9.429 11.457 17.189 1.00 98.38 107 ALA A N 1
ATOM 810 C CA . ALA A 1 107 ? -10.850 11.550 17.528 1.00 98.38 107 ALA A CA 1
ATOM 811 C C . ALA A 1 107 ? -11.653 10.320 17.066 1.00 98.38 107 ALA A C 1
ATOM 813 O O . ALA A 1 107 ? -12.445 9.781 17.837 1.00 98.38 107 ALA A O 1
ATOM 814 N N . ALA A 1 108 ? -11.425 9.857 15.831 1.00 98.31 108 ALA A N 1
ATOM 815 C CA . ALA A 1 108 ? -12.073 8.656 15.305 1.00 98.31 108 ALA A CA 1
ATOM 816 C C . ALA A 1 108 ? -11.603 7.411 16.063 1.00 98.31 108 ALA A C 1
ATOM 818 O O . ALA A 1 108 ? -12.417 6.589 16.476 1.00 98.31 108 ALA A O 1
ATOM 819 N N . SER A 1 109 ? -10.289 7.316 16.285 1.00 98.38 109 SER A N 1
ATOM 820 C CA . SER A 1 109 ? -9.664 6.260 17.072 1.00 98.38 109 SER A CA 1
ATOM 821 C C . SER A 1 109 ? -10.281 6.165 18.465 1.00 98.38 109 SER A C 1
ATOM 823 O O . SER A 1 109 ? -10.700 5.081 18.835 1.00 98.38 109 SER A O 1
ATOM 825 N N . ALA A 1 110 ? -10.461 7.269 19.195 1.00 98.44 110 ALA A N 1
ATOM 826 C CA . ALA A 1 110 ? -11.027 7.239 20.545 1.00 98.44 110 ALA A CA 1
ATOM 827 C C . ALA A 1 110 ? -12.514 6.820 20.600 1.00 98.44 110 ALA A C 1
ATOM 829 O O . ALA A 1 110 ? -12.902 6.094 21.517 1.00 98.44 110 ALA A O 1
ATOM 830 N N . ASP A 1 111 ? -13.350 7.257 19.650 1.00 98.44 111 ASP A N 1
ATOM 831 C CA . ASP A 1 111 ? -14.813 7.078 19.735 1.00 98.44 111 ASP A CA 1
ATOM 832 C C . ASP A 1 111 ? -15.335 5.800 19.056 1.00 98.44 111 ASP A C 1
ATOM 834 O O . ASP A 1 111 ? -16.267 5.177 19.569 1.00 98.44 111 ASP A O 1
ATOM 838 N N . ILE A 1 112 ? -14.745 5.389 17.926 1.00 98.75 112 ILE A N 1
ATOM 839 C CA . ILE A 1 112 ? -15.208 4.227 17.150 1.00 98.75 112 ILE A CA 1
ATOM 840 C C . ILE A 1 112 ? -15.009 2.938 17.954 1.00 98.75 112 ILE A C 1
ATOM 842 O O . ILE A 1 112 ? -13.980 2.750 18.608 1.00 98.75 112 ILE A O 1
ATOM 846 N N . LYS A 1 113 ? -15.984 2.027 17.904 1.00 98.62 113 LYS A N 1
ATOM 847 C CA . LYS A 1 113 ? -15.975 0.764 18.651 1.00 98.62 113 LYS A CA 1
ATOM 848 C C . LYS A 1 113 ? -15.793 -0.436 17.728 1.00 98.62 113 LYS A C 1
ATOM 850 O O . LYS A 1 113 ? -16.064 -0.375 16.533 1.00 98.62 113 LYS A O 1
ATOM 855 N N . ASN A 1 114 ? -15.341 -1.548 18.307 1.00 98.44 114 ASN A N 1
ATOM 856 C CA . ASN A 1 114 ? -15.303 -2.827 17.603 1.00 98.44 114 ASN A CA 1
ATOM 857 C C . ASN A 1 114 ? -16.708 -3.199 17.105 1.00 98.44 114 ASN A C 1
ATOM 859 O O . ASN A 1 114 ? -17.664 -3.126 17.878 1.00 98.44 114 ASN A O 1
ATOM 863 N N . GLY A 1 115 ? -16.822 -3.616 15.846 1.00 98.25 115 GLY A N 1
ATOM 864 C CA . GLY A 1 115 ? -18.088 -3.969 15.206 1.00 98.25 115 GLY A CA 1
ATOM 865 C C . GLY A 1 115 ? -18.906 -2.791 14.668 1.00 98.25 115 GLY A C 1
ATOM 866 O O . GLY A 1 115 ? -19.938 -3.037 14.047 1.00 98.25 115 GLY A O 1
ATOM 867 N N . ASP A 1 116 ? -18.470 -1.540 14.855 1.00 98.69 116 ASP A N 1
ATOM 868 C CA . ASP A 1 116 ? -19.085 -0.410 14.153 1.00 98.69 116 ASP A CA 1
ATOM 869 C C . ASP A 1 116 ? -18.863 -0.537 12.640 1.00 98.69 116 ASP A C 1
ATOM 871 O O . ASP A 1 116 ? -17.841 -1.055 12.188 1.00 98.69 116 ASP A O 1
ATOM 875 N N . GLU A 1 117 ? -19.800 -0.026 11.848 1.00 98.69 117 GLU A N 1
ATOM 876 C CA . GLU A 1 117 ? -19.614 0.140 10.413 1.00 98.69 117 GLU A CA 1
ATOM 877 C C . GLU A 1 117 ? -19.081 1.547 10.139 1.00 98.69 117 GLU A C 1
ATOM 879 O O . GLU A 1 117 ? -19.649 2.548 10.585 1.00 98.69 117 GLU A O 1
ATOM 884 N N . VAL A 1 118 ? -17.968 1.637 9.415 1.00 98.75 118 VAL A N 1
ATOM 885 C CA . VAL A 1 118 ? -17.273 2.900 9.152 1.00 98.75 118 VAL A CA 1
ATOM 886 C C . VAL A 1 118 ? -17.072 3.075 7.659 1.00 98.75 118 VAL A C 1
ATOM 888 O O . VAL A 1 118 ? -16.664 2.147 6.966 1.00 98.75 118 VAL A O 1
ATOM 891 N N . SER A 1 119 ? -17.329 4.286 7.172 1.00 98.38 119 SER A N 1
ATOM 892 C CA . SER A 1 119 ? -17.018 4.728 5.815 1.00 98.38 119 SER A CA 1
ATOM 893 C C . SER A 1 119 ? -15.893 5.758 5.847 1.00 98.38 119 SER A C 1
ATOM 895 O O . SER A 1 119 ? -15.888 6.661 6.680 1.00 98.38 119 SER A O 1
ATOM 897 N N . VAL A 1 120 ? -14.960 5.664 4.905 1.00 97.88 120 VAL A N 1
ATOM 898 C CA . VAL A 1 120 ? -13.827 6.582 4.757 1.00 97.88 120 VAL A CA 1
ATOM 899 C C . VAL A 1 120 ? -13.808 7.135 3.341 1.00 97.88 120 VAL A C 1
ATOM 901 O O . VAL A 1 120 ? -13.781 6.376 2.372 1.00 97.88 120 VAL A O 1
ATOM 904 N N . ASP A 1 121 ? -13.764 8.458 3.213 1.00 95.88 121 ASP A N 1
ATOM 905 C CA . ASP A 1 121 ? -13.470 9.154 1.964 1.00 95.88 121 ASP A CA 1
ATOM 906 C C . ASP A 1 121 ? -12.040 9.690 1.994 1.00 95.88 121 ASP A C 1
ATOM 908 O O . ASP A 1 121 ? -11.741 10.674 2.664 1.00 95.88 121 ASP A O 1
ATOM 912 N N . PHE A 1 122 ? -11.147 9.056 1.238 1.00 91.94 122 PHE A N 1
ATOM 913 C CA . PHE A 1 122 ? -9.731 9.420 1.202 1.00 91.94 122 PHE A CA 1
ATOM 914 C C . PHE A 1 122 ? -9.438 10.730 0.473 1.00 91.94 122 PHE A C 1
ATOM 916 O O . PHE A 1 122 ? -8.380 11.310 0.705 1.00 91.94 122 PHE A O 1
ATOM 923 N N . ASP A 1 123 ? -10.318 11.179 -0.431 1.00 90.44 123 ASP A N 1
ATOM 924 C CA . ASP A 1 123 ? -10.058 12.418 -1.170 1.00 90.44 123 ASP A CA 1
ATOM 925 C C . ASP A 1 123 ? -10.340 13.622 -0.259 1.00 90.44 123 ASP A C 1
ATOM 927 O O . ASP A 1 123 ? -9.582 14.591 -0.249 1.00 90.44 123 ASP A O 1
ATOM 931 N N . SER A 1 124 ? -11.404 13.541 0.548 1.00 92.62 124 SER A N 1
ATOM 932 C CA . SER A 1 124 ? -11.728 14.578 1.526 1.00 92.62 124 SER A CA 1
ATOM 933 C C . SER A 1 124 ? -11.034 14.370 2.874 1.00 92.62 124 SER A C 1
ATOM 935 O O . SER A 1 124 ? -10.760 15.357 3.544 1.00 92.62 124 SER A O 1
ATOM 937 N N . GLY A 1 125 ? -10.737 13.139 3.291 1.00 94.25 125 GLY A N 1
ATOM 938 C CA . GLY A 1 125 ? -10.281 12.793 4.643 1.00 94.25 125 GLY A CA 1
ATOM 939 C C . GLY A 1 125 ? -11.419 12.660 5.665 1.00 94.25 125 GLY A C 1
ATOM 940 O O . GLY A 1 125 ? -11.164 12.687 6.867 1.00 94.25 125 GLY A O 1
ATOM 941 N N . ILE A 1 126 ? -12.679 12.584 5.219 1.00 97.75 126 ILE A N 1
ATOM 942 C CA . ILE A 1 126 ? -13.838 12.404 6.109 1.00 97.75 126 ILE A CA 1
ATOM 943 C C . ILE A 1 126 ? -13.987 10.922 6.467 1.00 97.75 126 ILE A C 1
ATOM 945 O O . ILE A 1 126 ? -13.972 10.057 5.590 1.00 97.75 126 ILE A O 1
ATOM 949 N N . ILE A 1 127 ? -14.151 10.648 7.760 1.00 98.56 127 ILE A N 1
ATOM 950 C CA . ILE A 1 127 ? -14.454 9.330 8.319 1.00 98.56 127 ILE A CA 1
ATOM 951 C C . ILE A 1 127 ? -15.840 9.422 8.954 1.00 98.56 127 ILE A C 1
ATOM 953 O O . ILE A 1 127 ? -16.050 10.240 9.845 1.00 98.56 127 ILE A O 1
ATOM 957 N N . THR A 1 128 ? -16.771 8.575 8.536 1.00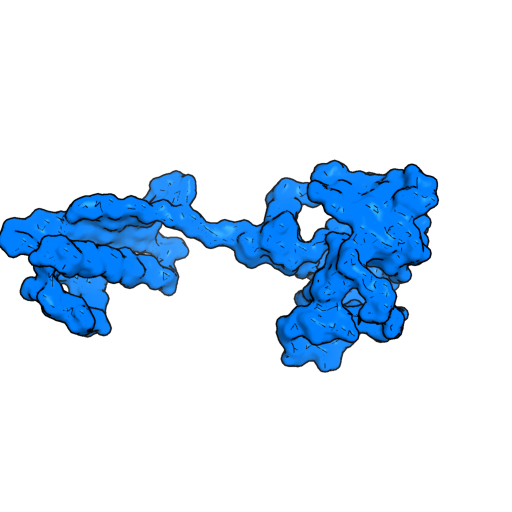 98.62 128 THR A N 1
ATOM 958 C CA . THR A 1 128 ? -18.136 8.526 9.069 1.00 98.62 128 THR A CA 1
ATOM 959 C C . THR A 1 128 ? -18.336 7.195 9.778 1.00 98.62 128 THR A C 1
ATOM 961 O O . THR A 1 128 ? -18.228 6.140 9.155 1.00 98.62 128 THR A O 1
ATOM 964 N N . ASN A 1 129 ? -18.649 7.228 11.072 1.00 98.69 129 ASN A N 1
ATOM 965 C CA . ASN A 1 129 ? -19.173 6.062 11.775 1.00 98.69 129 ASN A CA 1
ATOM 966 C C . ASN A 1 129 ? -20.656 5.935 11.414 1.00 98.69 129 ASN A C 1
ATOM 968 O O . ASN A 1 129 ? -21.489 6.697 11.900 1.00 98.69 129 ASN A O 1
ATOM 972 N N . VAL A 1 130 ? -20.972 4.999 10.523 1.00 98.44 130 VAL A N 1
ATOM 973 C CA . VAL A 1 130 ? -22.314 4.792 9.969 1.00 98.44 130 VAL A CA 1
ATOM 974 C C . VAL A 1 130 ? -23.277 4.303 11.051 1.00 98.44 130 VAL A C 1
ATOM 976 O O . VAL A 1 130 ? -24.434 4.715 11.065 1.00 98.44 130 VAL A O 1
ATOM 979 N N . THR A 1 131 ? -22.790 3.505 12.007 1.00 98.31 131 THR A N 1
ATOM 980 C CA . THR A 1 131 ? -23.588 3.009 13.138 1.00 98.31 131 THR A CA 1
ATOM 981 C C . THR A 1 131 ? -24.108 4.144 14.023 1.00 98.31 131 THR A C 1
ATOM 983 O O . THR A 1 131 ? -25.247 4.097 14.485 1.00 98.31 131 THR A O 1
ATOM 986 N N . THR A 1 132 ? -23.285 5.165 14.281 1.00 98.06 132 THR A N 1
ATOM 987 C CA . THR A 1 132 ? -23.624 6.261 15.213 1.00 98.06 132 THR A CA 1
ATOM 988 C C . THR A 1 132 ? -24.006 7.572 14.524 1.00 98.06 132 THR A C 1
ATOM 990 O O . THR A 1 132 ? -24.537 8.468 15.177 1.00 98.06 132 THR A O 1
ATOM 993 N N . GLY A 1 133 ? -23.723 7.708 13.227 1.00 97.88 133 GLY A N 1
ATOM 994 C CA . GLY A 1 133 ? -23.906 8.935 12.447 1.00 97.88 133 GLY A CA 1
ATOM 995 C C . GLY A 1 133 ? -22.858 10.025 12.708 1.00 97.88 133 GLY A C 1
ATOM 996 O O . GLY A 1 133 ? -22.996 11.131 12.191 1.00 97.88 133 GLY A O 1
ATOM 997 N N . LYS A 1 134 ? -21.823 9.755 13.514 1.00 98.38 134 LYS A N 1
ATOM 998 C CA . LYS A 1 134 ? -20.765 10.731 13.812 1.00 98.38 134 LYS A CA 1
ATOM 999 C C . LYS A 1 134 ? -19.735 10.808 12.689 1.00 98.38 134 LYS A C 1
ATOM 1001 O O . LYS A 1 134 ? -19.375 9.793 12.092 1.00 98.38 134 LYS A O 1
ATOM 1006 N N . GLU A 1 135 ? -19.198 12.005 12.477 1.00 98.44 135 GLU A N 1
ATOM 1007 C CA . GLU A 1 135 ? -18.137 12.265 11.507 1.00 98.44 135 GLU A CA 1
ATOM 1008 C C . GLU A 1 135 ? -16.856 12.767 12.172 1.00 98.44 135 GLU A C 1
ATOM 1010 O O . GLU A 1 135 ? -16.879 13.505 13.159 1.00 98.44 135 GLU A O 1
ATOM 1015 N N . TYR A 1 136 ? -15.732 12.393 11.573 1.00 98.25 136 TYR A N 1
ATOM 1016 C CA . TYR A 1 136 ? -14.389 12.792 11.958 1.00 98.25 136 TYR A CA 1
ATOM 1017 C C . TYR A 1 136 ? -13.614 13.246 10.730 1.00 98.25 136 TYR A C 1
ATOM 1019 O O . TYR A 1 136 ? -13.918 12.876 9.592 1.00 98.25 136 TYR A O 1
ATOM 1027 N N . LYS A 1 137 ? -12.563 14.025 10.973 1.00 97.62 137 LYS A N 1
ATOM 1028 C CA . LYS A 1 137 ? -11.665 14.502 9.931 1.00 97.62 137 LYS A CA 1
ATOM 1029 C C . LYS A 1 137 ? -10.250 14.012 10.200 1.00 97.62 137 LYS A C 1
ATOM 1031 O O . LYS A 1 137 ? -9.664 14.355 11.224 1.00 97.62 137 LYS A O 1
ATOM 1036 N N . ALA A 1 138 ? -9.716 13.228 9.274 1.00 95.62 138 ALA A N 1
ATOM 1037 C CA . ALA A 1 138 ? -8.291 12.954 9.170 1.00 95.62 138 ALA A CA 1
ATOM 1038 C C . ALA A 1 138 ? -7.648 13.951 8.199 1.00 95.62 138 ALA A C 1
ATOM 1040 O O . ALA A 1 138 ? -8.316 14.483 7.303 1.00 95.62 138 ALA A O 1
ATOM 1041 N N . GLU A 1 139 ? -6.345 14.179 8.343 1.00 90.44 139 GLU A N 1
ATOM 1042 C CA . GLU A 1 139 ? -5.597 14.879 7.305 1.00 90.44 139 GLU A CA 1
ATOM 1043 C C . GLU A 1 139 ? -5.509 13.986 6.059 1.00 90.44 139 GLU A C 1
ATOM 1045 O O . GLU A 1 139 ? -4.996 12.864 6.136 1.00 90.44 139 GLU A O 1
ATOM 1050 N N . PRO A 1 140 ? -6.022 14.433 4.899 1.00 88.12 140 PRO A N 1
ATOM 1051 C CA . PRO A 1 140 ? -5.890 13.660 3.681 1.00 88.12 140 PRO A CA 1
ATOM 1052 C C . PRO A 1 140 ? -4.424 13.626 3.254 1.00 88.12 140 PRO A C 1
ATOM 1054 O O . PRO A 1 140 ? -3.698 14.619 3.326 1.00 88.12 140 PRO A O 1
ATOM 1057 N N . PHE A 1 141 ? -3.998 12.482 2.729 1.00 87.25 141 PHE A N 1
ATOM 1058 C CA . PHE A 1 141 ? -2.686 12.379 2.111 1.00 87.25 141 PHE A CA 1
ATOM 1059 C C . PHE A 1 141 ? -2.530 13.379 0.956 1.00 87.25 141 PHE A C 1
ATOM 1061 O O . PHE A 1 141 ? -3.486 13.589 0.204 1.00 87.25 141 PHE A O 1
ATOM 1068 N N . PRO A 1 142 ? -1.320 13.916 0.717 1.00 88.69 142 PRO A N 1
ATOM 1069 C CA . PRO A 1 142 ? -1.031 14.653 -0.507 1.00 88.69 142 PRO A CA 1
ATOM 1070 C C . PRO A 1 142 ? -1.353 13.823 -1.757 1.00 88.69 142 PRO A C 1
ATOM 1072 O O . PRO A 1 142 ? -1.183 12.600 -1.761 1.00 88.69 142 PRO A O 1
ATOM 1075 N N . GLU A 1 143 ? -1.747 14.482 -2.850 1.00 86.12 143 GLU A N 1
ATOM 1076 C CA . GLU A 1 143 ? -2.216 13.823 -4.082 1.00 86.12 143 GLU A CA 1
ATOM 1077 C C . GLU A 1 143 ? -1.234 12.762 -4.614 1.00 86.12 143 GLU A C 1
ATOM 1079 O O . GLU A 1 143 ? -1.637 11.680 -5.047 1.00 86.12 143 GLU A O 1
ATOM 1084 N N . PHE A 1 144 ? 0.075 13.016 -4.515 1.00 85.38 144 PHE A N 1
ATOM 1085 C CA . PHE A 1 144 ? 1.091 12.062 -4.956 1.00 85.38 144 PHE A CA 1
ATOM 1086 C C . PHE A 1 144 ? 1.090 10.758 -4.134 1.00 85.38 144 PHE A C 1
ATOM 1088 O O . PHE A 1 144 ? 1.257 9.683 -4.711 1.00 85.38 144 PHE A O 1
ATOM 1095 N N . ILE A 1 145 ? 0.859 10.826 -2.815 1.00 89.25 145 ILE A N 1
ATOM 1096 C CA . ILE A 1 145 ? 0.734 9.643 -1.947 1.00 89.25 145 ILE A CA 1
ATOM 1097 C C . ILE A 1 145 ? -0.585 8.927 -2.229 1.00 89.25 145 ILE A C 1
ATOM 1099 O O . ILE A 1 145 ? -0.600 7.702 -2.355 1.00 89.25 145 ILE A O 1
ATOM 1103 N N . GLN A 1 146 ? -1.680 9.670 -2.418 1.00 88.06 146 GLN A N 1
ATOM 1104 C CA . GLN A 1 146 ? -2.956 9.068 -2.810 1.00 88.06 146 GLN A CA 1
ATOM 1105 C C . GLN A 1 146 ? -2.824 8.282 -4.118 1.00 88.06 146 GLN A C 1
ATOM 1107 O O . GLN A 1 146 ? -3.343 7.175 -4.227 1.00 88.06 146 GLN A O 1
ATOM 1112 N N . ASN A 1 147 ? -2.098 8.817 -5.104 1.00 88.25 147 ASN A N 1
ATOM 1113 C CA . ASN A 1 147 ? -1.820 8.128 -6.363 1.00 88.25 147 ASN A CA 1
ATOM 1114 C C . ASN A 1 147 ? -0.982 6.856 -6.154 1.00 88.25 147 ASN A C 1
ATOM 1116 O O . ASN A 1 147 ? -1.223 5.846 -6.815 1.00 88.25 147 ASN A O 1
ATOM 1120 N N . ILE A 1 148 ? -0.028 6.879 -5.214 1.00 90.44 148 ILE A N 1
ATOM 1121 C CA . ILE A 1 148 ? 0.753 5.692 -4.847 1.00 90.44 148 ILE A CA 1
ATOM 1122 C C . ILE A 1 148 ? -0.153 4.584 -4.306 1.00 90.44 148 ILE A C 1
ATOM 1124 O O . ILE A 1 148 ? -0.102 3.447 -4.782 1.00 90.44 148 ILE A O 1
ATOM 1128 N N . ILE A 1 149 ? -1.025 4.932 -3.363 1.00 90.75 149 ILE A N 1
ATOM 1129 C CA . ILE A 1 149 ? -1.965 3.997 -2.742 1.00 90.75 149 ILE A CA 1
ATOM 1130 C C . ILE A 1 149 ? -2.980 3.482 -3.774 1.00 90.75 149 ILE A C 1
ATOM 1132 O O . ILE A 1 149 ? -3.155 2.271 -3.894 1.00 90.75 149 ILE A O 1
ATOM 1136 N N . LYS A 1 150 ? -3.570 4.369 -4.594 1.00 89.56 150 LYS A N 1
ATOM 1137 C CA . LYS A 1 150 ? -4.526 4.025 -5.670 1.00 89.56 150 LYS A CA 1
ATOM 1138 C C . LYS A 1 150 ? -3.929 3.046 -6.688 1.00 89.56 150 LYS A C 1
ATOM 1140 O O . LYS A 1 150 ? -4.624 2.157 -7.168 1.00 89.56 150 LYS A O 1
ATOM 1145 N N . LYS A 1 151 ? -2.634 3.168 -6.998 1.00 88.81 151 LYS A N 1
ATOM 1146 C CA . LYS A 1 151 ? -1.917 2.235 -7.887 1.00 88.81 151 LYS A CA 1
ATOM 1147 C C . LYS A 1 151 ? -1.463 0.948 -7.190 1.00 88.81 151 LYS A C 1
ATOM 1149 O O . LYS A 1 151 ? -0.879 0.079 -7.834 1.00 88.81 151 LYS A O 1
ATOM 1154 N N . GLY A 1 152 ? -1.750 0.795 -5.899 1.00 89.44 152 GLY A N 1
ATOM 1155 C CA . GLY A 1 152 ? -1.455 -0.406 -5.128 1.00 89.44 152 GLY A CA 1
ATOM 1156 C C . GLY A 1 152 ? -0.013 -0.491 -4.637 1.00 89.44 152 GLY A C 1
ATOM 1157 O O . GLY A 1 152 ? 0.494 -1.604 -4.509 1.00 89.44 152 GLY A O 1
ATOM 1158 N N . GLY A 1 153 ? 0.632 0.650 -4.382 1.00 90.75 153 GLY A N 1
ATOM 1159 C CA . GLY A 1 153 ? 1.953 0.733 -3.762 1.00 90.75 153 GLY A CA 1
ATOM 1160 C C . GLY A 1 153 ? 3.000 1.427 -4.628 1.00 90.75 153 GLY A C 1
ATOM 1161 O O . GLY A 1 153 ? 2.832 1.611 -5.836 1.00 90.75 153 GLY A O 1
ATOM 1162 N N . LEU A 1 154 ? 4.112 1.807 -4.000 1.00 88.62 154 LEU A N 1
ATOM 1163 C CA . LEU A 1 154 ? 5.165 2.632 -4.591 1.00 88.62 154 LEU A CA 1
ATOM 1164 C C . LEU A 1 154 ? 5.765 1.991 -5.841 1.00 88.62 154 LEU A C 1
ATOM 1166 O O . LEU A 1 154 ? 5.965 2.686 -6.828 1.00 88.62 154 LEU A O 1
ATOM 1170 N N . LEU A 1 155 ? 6.000 0.677 -5.846 1.00 85.06 155 LEU A N 1
ATOM 1171 C CA . LEU A 1 155 ? 6.566 -0.010 -7.014 1.00 85.06 155 LEU A CA 1
ATOM 1172 C C . LEU A 1 155 ? 5.632 0.017 -8.230 1.00 85.06 155 LEU A C 1
ATOM 1174 O O . LEU A 1 155 ? 6.097 0.156 -9.359 1.00 85.06 155 LEU A O 1
ATOM 1178 N N . LYS A 1 156 ? 4.318 -0.092 -8.009 1.00 83.44 156 LYS A N 1
ATOM 1179 C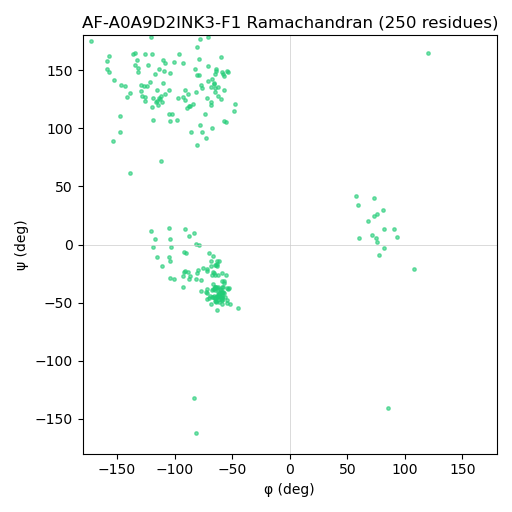 CA . LYS A 1 156 ? 3.307 -0.007 -9.074 1.00 83.44 156 LYS A CA 1
ATOM 1180 C C . LYS A 1 156 ? 3.065 1.440 -9.506 1.00 83.44 156 LYS A C 1
ATOM 1182 O O . LYS A 1 156 ? 2.737 1.705 -10.662 1.00 83.44 156 LYS A O 1
ATOM 1187 N N . ALA A 1 157 ? 3.233 2.377 -8.577 1.00 80.19 157 ALA A N 1
ATOM 1188 C CA . ALA A 1 157 ? 3.053 3.800 -8.802 1.00 80.19 157 ALA A CA 1
ATOM 1189 C C . ALA A 1 157 ? 4.249 4.484 -9.452 1.00 80.19 157 ALA A C 1
ATOM 1191 O O . ALA A 1 157 ? 4.061 5.459 -10.187 1.00 80.19 157 ALA A O 1
ATOM 1192 N N . ALA A 1 158 ? 5.450 3.963 -9.196 1.00 71.56 158 ALA A N 1
ATOM 1193 C CA . ALA A 1 158 ? 6.679 4.357 -9.845 1.00 71.56 158 ALA A CA 1
ATOM 1194 C C . ALA A 1 158 ? 6.472 4.197 -11.347 1.00 71.56 158 ALA A C 1
ATOM 1196 O O . ALA A 1 158 ? 6.418 3.096 -11.897 1.00 71.56 158 ALA A O 1
ATOM 1197 N N . VAL A 1 159 ? 6.308 5.341 -12.005 1.00 53.47 159 VAL A N 1
ATOM 1198 C CA . VAL A 1 159 ? 6.254 5.434 -13.452 1.00 53.47 159 VAL A CA 1
ATOM 1199 C C . VAL A 1 159 ? 7.561 4.819 -13.939 1.00 53.47 159 VAL A C 1
ATOM 1201 O O . VAL A 1 159 ? 8.622 5.426 -13.792 1.00 53.47 159 VAL A O 1
ATOM 1204 N N . LYS A 1 160 ? 7.514 3.601 -14.505 1.00 53.28 160 LYS A N 1
ATOM 1205 C CA . LYS A 1 160 ? 8.581 3.164 -15.415 1.00 53.28 160 LYS A CA 1
ATOM 1206 C C . LYS A 1 160 ? 8.756 4.341 -16.366 1.00 53.28 160 LYS A C 1
ATOM 1208 O O . LYS A 1 160 ? 7.737 4.706 -16.954 1.00 53.28 160 LYS A O 1
ATOM 1213 N N . PRO A 1 161 ? 9.943 4.974 -16.471 1.00 53.81 161 PRO A N 1
ATOM 1214 C CA . PRO A 1 161 ? 10.097 6.168 -17.288 1.00 53.81 161 PRO A CA 1
ATOM 1215 C C . PRO A 1 161 ? 9.468 5.861 -18.639 1.00 53.81 161 PRO A C 1
ATOM 1217 O O . PRO A 1 161 ? 9.851 4.888 -19.293 1.00 53.81 161 PRO A O 1
ATOM 1220 N N . GLN A 1 162 ? 8.391 6.575 -18.963 1.00 59.81 162 GLN A N 1
ATOM 1221 C CA . GLN A 1 162 ? 7.625 6.282 -20.158 1.00 59.81 162 GLN A CA 1
ATOM 1222 C C . GLN A 1 162 ? 8.459 6.832 -21.302 1.00 59.81 162 GLN A C 1
ATOM 1224 O O . GLN A 1 162 ? 8.539 8.037 -21.525 1.00 59.81 162 GLN A O 1
ATOM 1229 N N . LEU A 1 163 ? 9.219 5.932 -21.913 1.00 75.62 163 LEU A N 1
ATOM 1230 C CA . LEU A 1 163 ? 10.130 6.271 -22.985 1.00 75.62 163 LEU A CA 1
ATOM 1231 C C . LEU A 1 163 ? 9.348 6.215 -24.289 1.00 75.62 163 LEU A C 1
ATOM 1233 O O . LEU A 1 163 ? 8.809 5.167 -24.648 1.00 75.62 163 LEU A O 1
ATOM 1237 N N . ILE A 1 164 ? 9.284 7.344 -24.977 1.00 80.62 164 ILE A N 1
ATOM 1238 C CA . ILE A 1 164 ? 8.641 7.468 -26.277 1.00 80.62 164 ILE A CA 1
ATOM 1239 C C . ILE A 1 164 ? 9.669 7.040 -27.319 1.00 80.62 164 ILE A C 1
ATOM 1241 O O . ILE A 1 164 ? 10.758 7.604 -27.391 1.00 80.62 164 ILE A O 1
ATOM 1245 N N . LEU A 1 165 ? 9.339 6.011 -28.098 1.00 88.19 165 LEU A N 1
ATOM 1246 C CA . LEU A 1 165 ? 10.181 5.523 -29.184 1.00 88.19 165 LEU A CA 1
ATOM 1247 C C . LEU A 1 165 ? 9.791 6.235 -30.481 1.00 88.19 165 LEU A C 1
ATOM 1249 O O . LEU A 1 165 ? 8.636 6.162 -30.898 1.00 88.19 165 LEU A O 1
ATOM 1253 N N . LYS A 1 166 ? 10.756 6.875 -31.137 1.00 91.31 166 LYS A N 1
ATOM 1254 C CA . LYS A 1 166 ? 10.608 7.413 -32.489 1.00 91.31 166 LYS A CA 1
ATOM 1255 C C . LYS A 1 166 ? 11.469 6.590 -33.437 1.00 91.31 166 LYS A C 1
ATOM 1257 O O . LYS A 1 166 ? 12.676 6.489 -33.232 1.00 91.31 166 LYS A O 1
ATOM 1262 N N . LEU A 1 167 ? 10.846 6.012 -34.457 1.00 90.06 167 LEU A N 1
ATOM 1263 C CA . LEU A 1 167 ? 11.525 5.282 -35.522 1.00 90.06 167 LEU A CA 1
ATOM 1264 C C . LEU A 1 167 ? 11.358 6.046 -36.833 1.00 90.06 167 LEU A C 1
ATOM 1266 O O . LEU A 1 167 ? 10.238 6.356 -37.230 1.00 90.06 167 LEU A O 1
ATOM 1270 N N . ASP A 1 168 ? 12.479 6.324 -37.476 1.00 91.31 168 ASP A N 1
ATOM 1271 C CA . ASP A 1 168 ? 12.591 6.952 -38.785 1.00 91.31 168 ASP A CA 1
ATOM 1272 C C . ASP A 1 168 ? 13.327 5.993 -39.747 1.00 91.31 168 ASP A C 1
ATOM 1274 O O . ASP A 1 168 ? 13.734 4.890 -39.366 1.00 91.31 168 ASP A O 1
ATOM 1278 N N . ASN A 1 169 ? 13.493 6.384 -41.008 1.00 87.50 169 ASN A N 1
ATOM 1279 C CA . ASN A 1 169 ? 14.270 5.624 -41.985 1.00 87.50 169 ASN A CA 1
ATOM 1280 C C . ASN A 1 169 ? 15.782 5.760 -41.778 1.00 87.50 169 ASN A C 1
ATOM 1282 O O . ASN A 1 169 ? 16.523 4.901 -42.252 1.00 87.50 169 ASN A O 1
ATOM 1286 N N . GLU A 1 170 ? 16.229 6.807 -41.079 1.00 91.94 170 GLU A N 1
ATOM 1287 C CA . GLU A 1 170 ? 17.655 7.070 -40.847 1.00 91.94 170 GLU A CA 1
ATOM 1288 C C . GLU A 1 170 ? 18.078 6.991 -39.379 1.00 91.94 170 GLU A C 1
ATOM 1290 O O . GLU A 1 170 ? 19.273 7.029 -39.082 1.00 91.94 170 GLU A O 1
ATOM 1295 N N . PHE A 1 171 ? 17.135 6.922 -38.438 1.00 95.31 171 PHE A N 1
ATOM 1296 C CA . PHE A 1 171 ? 17.455 6.832 -37.017 1.00 95.31 171 PHE A CA 1
ATOM 1297 C C . PHE A 1 171 ? 16.324 6.215 -36.195 1.00 95.31 171 PHE A C 1
ATOM 1299 O O . PHE A 1 171 ? 15.161 6.173 -36.591 1.00 95.31 171 PHE A O 1
ATOM 1306 N N . ILE A 1 172 ? 16.674 5.774 -34.991 1.00 95.56 172 ILE A N 1
ATOM 1307 C CA . ILE A 1 172 ? 15.732 5.414 -33.937 1.00 95.56 172 ILE A CA 1
ATOM 1308 C C . ILE A 1 172 ? 16.167 6.144 -32.677 1.00 95.56 172 ILE A C 1
ATOM 1310 O O . ILE A 1 172 ? 17.349 6.139 -32.327 1.00 95.56 172 ILE A O 1
ATOM 1314 N N . SER A 1 173 ? 15.235 6.794 -31.995 1.00 94.62 173 SER A N 1
ATOM 1315 C CA . SER A 1 173 ? 15.518 7.486 -30.745 1.00 94.62 173 SER A CA 1
ATOM 1316 C C . SER A 1 173 ? 14.473 7.187 -29.684 1.00 94.62 173 SER A C 1
ATOM 1318 O O . SER A 1 173 ? 13.338 6.805 -29.969 1.00 94.62 173 SER A O 1
ATOM 1320 N N . MET A 1 174 ? 14.890 7.318 -28.431 1.00 91.69 174 MET A N 1
ATOM 1321 C CA . MET A 1 174 ? 14.022 7.265 -27.269 1.00 91.69 174 MET A CA 1
ATOM 1322 C C . MET A 1 174 ? 14.110 8.588 -26.532 1.00 91.69 174 MET A C 1
ATOM 1324 O O . MET A 1 174 ? 15.202 9.010 -26.145 1.00 91.69 174 MET A O 1
ATOM 1328 N N . THR A 1 175 ? 12.963 9.211 -26.299 1.00 90.00 175 THR A N 1
ATOM 1329 C CA . THR A 1 175 ? 12.834 10.403 -25.461 1.00 90.00 175 THR A CA 1
ATOM 1330 C C . THR A 1 175 ? 12.111 10.055 -24.167 1.00 90.00 175 THR A C 1
ATOM 1332 O O . THR A 1 175 ? 11.298 9.132 -24.119 1.00 90.00 175 THR A O 1
ATOM 1335 N N . ASN A 1 176 ? 12.431 10.755 -23.083 1.00 84.44 176 ASN A N 1
ATOM 1336 C CA . ASN A 1 176 ? 11.619 10.697 -21.872 1.00 84.44 176 ASN A CA 1
ATOM 1337 C C . ASN A 1 176 ? 10.352 11.563 -22.033 1.00 84.44 176 ASN A C 1
ATOM 1339 O O . ASN A 1 176 ? 10.176 12.276 -23.023 1.00 84.44 176 ASN A O 1
ATOM 1343 N N . THR A 1 177 ? 9.483 11.544 -21.027 1.00 74.00 177 THR A N 1
ATOM 1344 C CA . THR A 1 177 ? 8.254 12.353 -21.002 1.00 74.00 177 THR A CA 1
ATOM 1345 C C . THR A 1 177 ? 8.500 13.864 -20.998 1.00 74.00 177 THR A C 1
ATOM 1347 O O . THR A 1 177 ? 7.598 14.613 -21.350 1.00 74.00 177 THR A O 1
ATOM 1350 N N . SER A 1 178 ? 9.708 14.326 -20.653 1.00 77.56 178 SER A N 1
ATOM 1351 C CA . SER A 1 178 ? 10.096 15.740 -20.743 1.00 77.56 178 SER A CA 1
ATOM 1352 C C . SER A 1 178 ? 10.659 16.124 -22.119 1.0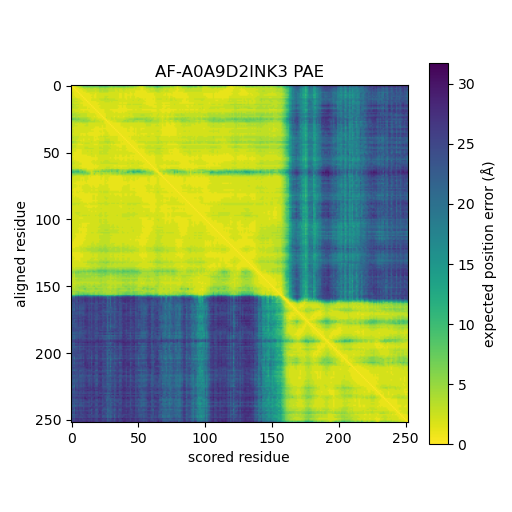0 77.56 178 SER A C 1
ATOM 1354 O O . SER A 1 178 ? 11.208 17.211 -22.269 1.00 77.56 178 SER A O 1
ATOM 1356 N N . GLY A 1 179 ? 10.611 15.221 -23.106 1.00 80.56 179 GLY A N 1
ATOM 1357 C CA . GLY A 1 179 ? 11.154 15.441 -24.448 1.00 80.56 179 GLY A CA 1
ATOM 1358 C C . GLY A 1 179 ? 12.681 15.348 -24.551 1.00 80.56 179 GLY A C 1
ATOM 1359 O O . GLY A 1 179 ? 13.223 15.512 -25.642 1.00 80.56 179 GLY A O 1
ATOM 1360 N N . LYS A 1 180 ? 13.396 15.045 -23.460 1.00 86.44 180 LYS A N 1
ATOM 1361 C CA . LYS A 1 180 ? 14.849 14.839 -23.482 1.00 86.44 180 LYS A CA 1
ATOM 1362 C C . LYS A 1 180 ? 15.162 13.515 -24.174 1.00 86.44 180 LYS A C 1
ATOM 1364 O O . LYS A 1 180 ? 14.663 12.465 -23.766 1.00 86.44 180 LYS A O 1
ATOM 1369 N N . GLU A 1 181 ? 16.022 13.552 -25.186 1.00 90.25 181 GLU A N 1
ATOM 1370 C CA . GLU A 1 181 ? 16.550 12.347 -25.828 1.00 90.25 181 GLU A CA 1
ATOM 1371 C C . GLU A 1 181 ? 17.471 11.596 -24.857 1.00 90.25 181 GLU A C 1
ATOM 1373 O O . GLU A 1 181 ? 18.437 12.152 -24.333 1.00 90.25 181 GLU A O 1
ATOM 1378 N N . VAL A 1 182 ? 17.151 10.329 -24.591 1.00 92.81 182 VAL A N 1
ATOM 1379 C CA . VAL A 1 182 ? 17.902 9.474 -23.660 1.00 92.81 182 VAL A CA 1
ATOM 1380 C C . VAL A 1 182 ? 18.664 8.353 -24.357 1.00 92.81 182 VAL A C 1
ATOM 1382 O O . VAL A 1 182 ? 19.569 7.770 -23.765 1.00 92.81 182 VAL A O 1
ATOM 1385 N N . ALA A 1 183 ? 18.306 8.022 -25.597 1.00 94.44 183 ALA A N 1
ATOM 1386 C CA . ALA A 1 183 ? 19.059 7.093 -26.426 1.00 94.44 183 ALA A CA 1
ATOM 1387 C C . ALA A 1 183 ? 18.771 7.333 -27.908 1.00 94.44 183 ALA A C 1
ATOM 1389 O O . ALA A 1 183 ? 17.655 7.707 -28.266 1.00 94.44 183 ALA A O 1
ATOM 1390 N N . ARG A 1 184 ? 19.761 7.081 -28.765 1.00 95.94 184 ARG A N 1
ATOM 1391 C CA . ARG A 1 184 ? 19.640 7.235 -30.217 1.00 95.94 184 ARG A CA 1
ATOM 1392 C C . ARG A 1 184 ? 20.592 6.310 -30.961 1.00 95.94 184 ARG A C 1
ATOM 1394 O O . ARG A 1 184 ? 21.733 6.129 -30.537 1.00 95.94 184 ARG A O 1
ATOM 1401 N N . ILE A 1 185 ? 20.135 5.754 -32.077 1.00 96.88 185 ILE A N 1
ATOM 1402 C CA . ILE A 1 185 ? 20.975 5.068 -33.057 1.00 96.88 185 ILE A CA 1
ATOM 1403 C C . ILE A 1 185 ? 20.728 5.705 -34.417 1.00 96.88 185 ILE A C 1
ATOM 1405 O O . ILE A 1 185 ? 19.586 5.751 -34.866 1.00 96.88 185 ILE A O 1
ATOM 1409 N N . ASP A 1 186 ? 21.797 6.181 -35.049 1.00 96.56 186 ASP A N 1
ATOM 1410 C CA . ASP A 1 186 ? 21.761 6.709 -36.412 1.00 96.56 186 ASP A CA 1
ATOM 1411 C C . ASP A 1 186 ? 22.198 5.613 -37.387 1.00 96.56 186 ASP A C 1
ATOM 1413 O O . ASP A 1 186 ? 23.276 5.030 -37.228 1.00 96.56 186 ASP A O 1
ATOM 1417 N N . PHE A 1 187 ? 21.355 5.356 -38.384 1.00 95.38 187 PHE A N 1
ATOM 1418 C CA . PHE A 1 187 ? 21.508 4.320 -39.399 1.00 95.38 187 PHE A CA 1
ATOM 1419 C C . PHE A 1 187 ? 21.095 4.821 -40.804 1.00 95.38 187 PHE A C 1
ATOM 1421 O O . PHE A 1 187 ? 20.147 4.316 -41.399 1.00 95.38 187 PHE A O 1
ATOM 1428 N N . PRO A 1 188 ? 21.751 5.845 -41.374 1.00 95.25 188 PRO A N 1
ATOM 1429 C CA . PRO A 1 188 ? 21.427 6.302 -42.726 1.00 95.25 188 PRO A CA 1
ATOM 1430 C C . PRO A 1 188 ? 21.587 5.186 -43.770 1.00 95.25 188 PRO A C 1
ATOM 1432 O O . PRO A 1 188 ? 22.455 4.315 -43.658 1.00 95.25 188 PRO A O 1
ATOM 1435 N N . SER A 1 189 ? 20.763 5.239 -44.818 1.00 93.12 189 SER A N 1
ATOM 1436 C CA . SER A 1 189 ? 20.958 4.392 -45.999 1.00 93.12 189 SER A CA 1
ATOM 1437 C C . SER A 1 189 ? 22.094 4.951 -46.861 1.00 93.12 189 SER A C 1
ATOM 1439 O O . SER A 1 189 ? 22.167 6.155 -47.092 1.00 93.12 189 SER A O 1
ATOM 1441 N N . ILE A 1 190 ? 22.955 4.074 -47.366 1.00 91.50 190 ILE A N 1
ATOM 1442 C CA . ILE A 1 190 ? 24.040 4.393 -48.300 1.00 91.50 190 ILE A CA 1
ATOM 1443 C C . ILE A 1 190 ? 23.843 3.613 -49.619 1.00 91.50 190 ILE A C 1
ATOM 1445 O O . ILE A 1 190 ? 23.034 2.675 -49.662 1.00 91.50 190 ILE A O 1
ATOM 1449 N N . PRO A 1 191 ? 24.525 3.990 -50.722 1.00 90.75 191 PRO A N 1
ATOM 1450 C CA . PRO A 1 191 ? 24.397 3.294 -52.003 1.00 90.75 191 PRO A CA 1
ATOM 1451 C C . PRO A 1 191 ? 24.644 1.784 -51.892 1.00 90.75 191 PRO A C 1
ATOM 1453 O O . PRO A 1 191 ? 25.446 1.340 -51.077 1.00 90.75 191 PRO A O 1
ATOM 1456 N N . GLY A 1 192 ? 23.960 1.000 -52.732 1.00 86.62 192 GLY A N 1
ATOM 1457 C CA . GLY A 1 192 ? 24.079 -0.465 -52.739 1.00 86.62 192 GLY A CA 1
ATOM 1458 C C . GLY A 1 192 ? 23.094 -1.201 -51.825 1.00 86.62 192 GLY A C 1
ATOM 1459 O O . GLY A 1 192 ? 23.273 -2.387 -51.577 1.00 86.62 192 GLY A O 1
ATOM 1460 N N . GLY A 1 193 ? 22.050 -0.528 -51.323 1.00 89.12 193 GLY A N 1
ATOM 1461 C CA . GLY A 1 193 ? 21.051 -1.162 -50.449 1.00 89.12 193 GLY A CA 1
ATOM 1462 C C . GLY A 1 193 ? 21.574 -1.443 -49.037 1.00 89.12 193 GLY A C 1
ATOM 1463 O O . GLY A 1 193 ? 21.072 -2.337 -48.355 1.00 89.12 193 GLY A O 1
ATOM 1464 N N . ILE A 1 194 ? 22.580 -0.683 -48.603 1.00 93.44 194 ILE A N 1
ATOM 1465 C CA . ILE A 1 194 ? 23.245 -0.843 -47.310 1.00 93.44 194 ILE A CA 1
ATOM 1466 C C . ILE A 1 194 ? 22.768 0.246 -46.344 1.00 93.44 194 ILE A C 1
ATOM 1468 O O . ILE A 1 194 ? 22.465 1.374 -46.732 1.00 93.44 194 ILE A O 1
ATOM 1472 N N . VAL A 1 195 ? 22.705 -0.097 -45.064 1.00 95.62 195 VAL A N 1
ATOM 1473 C CA . VAL A 1 195 ? 22.411 0.785 -43.938 1.00 95.62 195 VAL A CA 1
ATOM 1474 C C . VAL A 1 195 ? 23.641 0.845 -43.039 1.00 95.62 195 VAL A C 1
ATOM 1476 O O . VAL A 1 195 ? 24.102 -0.186 -42.550 1.00 95.62 195 VAL A O 1
ATOM 1479 N N . ASP A 1 196 ? 24.172 2.046 -42.810 1.00 96.44 196 ASP A N 1
ATOM 1480 C CA . ASP A 1 196 ? 25.378 2.248 -42.002 1.00 96.44 196 ASP A CA 1
ATOM 1481 C C . ASP A 1 196 ? 25.035 2.660 -40.569 1.00 96.44 196 ASP A C 1
ATOM 1483 O O . ASP A 1 196 ? 24.647 3.800 -40.312 1.00 96.44 196 ASP A O 1
ATOM 1487 N N . ILE A 1 197 ? 25.215 1.753 -39.606 1.00 96.19 197 ILE A N 1
ATOM 1488 C CA . ILE A 1 197 ? 25.005 2.054 -38.185 1.00 96.19 197 ILE A CA 1
ATOM 1489 C C . ILE A 1 197 ? 26.243 2.769 -37.643 1.00 96.19 197 ILE A C 1
ATOM 1491 O O . ILE A 1 197 ? 27.153 2.163 -37.069 1.00 96.19 197 ILE A O 1
ATOM 1495 N N . ARG A 1 198 ? 26.265 4.090 -37.823 1.00 94.56 198 ARG A N 1
ATOM 1496 C CA . ARG A 1 198 ? 27.436 4.937 -37.555 1.00 94.56 198 ARG A CA 1
ATOM 1497 C C . ARG A 1 198 ? 27.509 5.508 -36.145 1.00 94.56 198 ARG A C 1
ATOM 1499 O O . ARG A 1 198 ? 28.596 5.838 -35.674 1.00 94.56 198 ARG A O 1
ATOM 1506 N N . ARG A 1 199 ? 26.380 5.617 -35.436 1.00 94.25 199 ARG A N 1
ATOM 1507 C CA . ARG A 1 199 ? 26.350 6.195 -34.083 1.00 94.25 199 ARG A CA 1
ATOM 1508 C C . ARG A 1 199 ? 25.366 5.476 -33.177 1.00 94.25 199 ARG A C 1
ATOM 1510 O O . ARG A 1 199 ? 24.233 5.213 -33.557 1.00 94.25 199 ARG A O 1
ATOM 1517 N N . THR A 1 200 ? 25.794 5.220 -31.945 1.00 94.25 200 THR A N 1
ATOM 1518 C CA . THR A 1 200 ? 24.944 4.770 -30.839 1.00 94.25 200 THR A CA 1
ATOM 1519 C C . THR A 1 200 ? 25.187 5.681 -29.644 1.00 94.25 200 THR A C 1
ATOM 1521 O O . THR A 1 200 ? 26.329 5.889 -29.236 1.00 94.25 200 THR A O 1
ATOM 1524 N N . PHE A 1 201 ? 24.117 6.225 -29.081 1.00 94.31 201 PHE A N 1
ATOM 1525 C CA . PHE A 1 201 ? 24.133 7.109 -27.924 1.00 94.31 201 PHE A CA 1
ATOM 1526 C C . PHE A 1 201 ? 23.148 6.606 -26.869 1.00 94.31 201 PHE A C 1
ATOM 1528 O O . PHE A 1 201 ? 22.026 6.218 -27.195 1.00 94.31 201 PHE A O 1
ATOM 1535 N N . VAL A 1 202 ? 23.569 6.628 -25.603 1.00 92.25 202 VAL A N 1
ATOM 1536 C CA . VAL A 1 202 ? 22.710 6.419 -24.431 1.00 92.25 202 VAL A CA 1
ATOM 1537 C C . VAL A 1 202 ? 23.161 7.377 -23.332 1.00 92.25 202 VAL A C 1
ATOM 1539 O O . VAL A 1 202 ? 24.345 7.395 -22.967 1.00 92.25 202 VAL A O 1
ATOM 1542 N N . ASP A 1 203 ? 22.210 8.150 -22.814 1.00 91.62 203 ASP A N 1
ATOM 1543 C CA . ASP A 1 203 ? 22.379 9.045 -21.672 1.00 91.62 203 ASP A CA 1
ATOM 1544 C C . ASP A 1 203 ? 22.864 8.268 -20.441 1.00 91.62 203 ASP A C 1
ATOM 1546 O O . ASP A 1 203 ? 22.502 7.107 -20.230 1.00 91.62 203 ASP A O 1
ATOM 1550 N N . GLU A 1 204 ? 23.698 8.901 -19.619 1.00 87.56 204 GLU A N 1
ATOM 1551 C CA . GLU A 1 204 ? 24.363 8.246 -18.488 1.00 87.56 204 GLU A CA 1
ATOM 1552 C C . GLU A 1 204 ? 23.376 7.647 -17.488 1.00 87.56 204 GLU A C 1
ATOM 1554 O O . GLU A 1 204 ? 23.586 6.527 -17.024 1.00 87.56 204 GLU A O 1
ATOM 1559 N N . SER A 1 205 ? 22.243 8.322 -17.260 1.00 81.00 205 SER A N 1
ATOM 1560 C CA . SER A 1 205 ? 21.172 7.847 -16.372 1.00 81.00 205 SER A CA 1
ATOM 1561 C C . SER A 1 205 ? 20.514 6.542 -16.844 1.00 81.00 205 SER A C 1
ATOM 1563 O O . SER A 1 205 ? 19.788 5.878 -16.091 1.00 81.00 205 SER A O 1
ATOM 1565 N N . MET A 1 206 ? 20.766 6.155 -18.097 1.00 82.62 206 MET A N 1
ATOM 1566 C CA . MET A 1 206 ? 20.141 5.023 -18.769 1.00 82.62 206 MET A CA 1
ATOM 1567 C C . MET A 1 206 ? 21.129 3.933 -19.210 1.00 82.62 206 MET A C 1
ATOM 1569 O O . MET A 1 206 ? 20.706 2.885 -19.713 1.00 82.62 206 MET A O 1
ATOM 1573 N N . ARG A 1 207 ? 22.436 4.129 -18.994 1.00 86.25 207 ARG A N 1
ATOM 1574 C CA . ARG A 1 207 ? 23.457 3.103 -19.258 1.00 86.25 207 ARG A CA 1
ATOM 1575 C C . ARG A 1 207 ? 23.256 1.887 -18.341 1.00 86.25 207 ARG A C 1
ATOM 1577 O O . ARG A 1 207 ? 22.686 1.985 -17.261 1.00 86.25 207 ARG A O 1
ATOM 1584 N N . GLY A 1 208 ? 23.661 0.705 -18.809 1.00 82.38 208 GLY A N 1
ATOM 1585 C CA . GLY A 1 208 ? 23.515 -0.562 -18.070 1.00 82.38 208 GLY A CA 1
ATOM 1586 C C . GLY A 1 208 ? 22.108 -1.181 -18.075 1.00 82.38 208 GLY A C 1
ATOM 1587 O O . GLY A 1 208 ? 21.956 -2.339 -17.711 1.00 82.38 208 GLY A O 1
ATOM 1588 N N . LYS A 1 209 ? 21.084 -0.471 -18.568 1.00 83.38 209 LYS A N 1
ATOM 1589 C CA . LYS A 1 209 ? 19.681 -0.939 -18.583 1.00 83.38 209 LYS A CA 1
ATOM 1590 C C . LYS A 1 209 ? 19.274 -1.695 -19.860 1.00 83.38 209 LYS A C 1
ATOM 1592 O O . LYS A 1 209 ? 18.090 -1.846 -20.140 1.00 83.38 209 LYS A O 1
ATOM 1597 N N . GLY A 1 210 ? 20.238 -2.098 -20.693 1.00 87.44 210 GLY A N 1
ATOM 1598 C CA . GLY A 1 210 ? 19.983 -2.841 -21.939 1.00 87.44 210 GLY A CA 1
ATOM 1599 C C . GLY A 1 210 ? 19.339 -2.042 -23.087 1.00 87.44 210 GLY A C 1
ATOM 1600 O O . GLY A 1 210 ? 18.992 -2.625 -24.111 1.00 87.44 210 GLY A O 1
ATOM 1601 N N . ILE A 1 211 ? 19.199 -0.716 -22.966 1.00 90.06 211 ILE A N 1
ATOM 1602 C CA . ILE A 1 211 ? 18.477 0.115 -23.950 1.00 90.06 211 ILE A CA 1
ATOM 1603 C C . ILE A 1 211 ? 19.129 0.083 -25.333 1.00 90.06 211 ILE A C 1
ATOM 1605 O O . ILE A 1 211 ? 18.436 -0.148 -26.322 1.00 90.06 211 ILE A O 1
ATOM 1609 N N . ALA A 1 212 ? 20.452 0.263 -25.407 1.00 91.00 212 ALA A N 1
ATOM 1610 C CA . ALA A 1 212 ? 21.175 0.227 -26.678 1.00 91.00 212 ALA A CA 1
ATOM 1611 C C . ALA A 1 212 ? 20.990 -1.112 -27.404 1.00 91.00 212 ALA A C 1
ATOM 1613 O O . ALA A 1 212 ? 20.747 -1.124 -28.605 1.00 91.00 212 ALA A O 1
ATOM 1614 N N . ALA A 1 213 ? 21.028 -2.232 -26.675 1.00 92.44 213 ALA A N 1
ATOM 1615 C CA . ALA A 1 213 ? 20.825 -3.556 -27.255 1.00 92.44 213 ALA A CA 1
ATOM 1616 C C . ALA A 1 213 ? 19.405 -3.723 -27.818 1.00 92.44 213 ALA A C 1
ATOM 1618 O O . ALA A 1 213 ? 19.235 -4.289 -28.894 1.00 92.44 213 ALA A O 1
ATOM 1619 N N . ARG A 1 214 ? 18.389 -3.189 -27.125 1.00 92.06 214 ARG A N 1
ATOM 1620 C CA . ARG A 1 214 ? 17.002 -3.226 -27.604 1.00 92.06 214 ARG A CA 1
ATOM 1621 C C . ARG A 1 214 ? 16.816 -2.395 -28.873 1.00 92.06 214 ARG A C 1
ATOM 1623 O O . ARG A 1 214 ? 16.186 -2.872 -29.808 1.00 92.06 214 ARG A O 1
ATOM 1630 N N . LEU A 1 215 ? 17.386 -1.187 -28.912 1.00 93.94 215 LEU A N 1
ATOM 1631 C CA . LEU A 1 215 ? 17.352 -0.337 -30.103 1.00 93.94 215 LEU A CA 1
ATOM 1632 C C . LEU A 1 215 ? 18.095 -0.985 -31.276 1.00 93.94 215 LEU A C 1
ATOM 1634 O O . LEU A 1 215 ? 17.547 -1.029 -32.371 1.00 93.94 215 LEU A O 1
ATOM 1638 N N . MET A 1 216 ? 19.286 -1.549 -31.042 1.00 95.50 216 MET A N 1
ATOM 1639 C CA . MET A 1 216 ? 20.044 -2.284 -32.064 1.00 95.50 216 MET A CA 1
ATOM 1640 C C . MET A 1 216 ? 19.222 -3.421 -32.665 1.00 95.50 216 MET A C 1
ATOM 1642 O O . MET A 1 216 ? 19.159 -3.538 -33.885 1.00 95.50 216 MET A O 1
ATOM 1646 N N . LYS A 1 217 ? 18.539 -4.206 -31.823 1.00 95.12 217 LYS A N 1
ATOM 1647 C CA . LYS A 1 217 ? 17.654 -5.276 -32.288 1.00 95.12 217 LYS A CA 1
ATOM 1648 C C . LYS A 1 217 ? 16.538 -4.736 -33.186 1.00 95.12 217 LYS A C 1
ATOM 1650 O O . LYS A 1 217 ? 16.346 -5.249 -34.280 1.00 95.12 217 LYS A O 1
ATOM 1655 N N . THR A 1 218 ? 15.848 -3.668 -32.770 1.00 94.00 21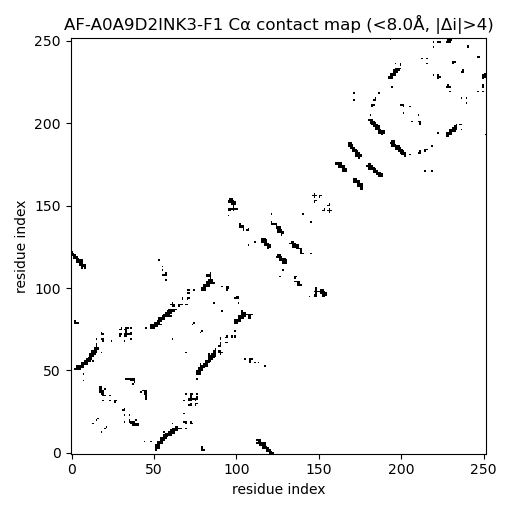8 THR A N 1
ATOM 1656 C CA . THR A 1 218 ? 14.795 -3.038 -33.587 1.00 94.00 218 THR A CA 1
ATOM 1657 C C . THR A 1 218 ? 15.321 -2.566 -34.944 1.00 94.00 218 THR A C 1
ATOM 1659 O O . THR A 1 218 ? 14.644 -2.752 -35.954 1.00 94.00 218 THR A O 1
ATOM 1662 N N . VAL A 1 219 ? 16.522 -1.979 -34.986 1.00 94.75 219 VAL A N 1
ATOM 1663 C CA . VAL A 1 219 ? 17.159 -1.561 -36.245 1.00 94.75 219 VAL A CA 1
ATOM 1664 C C . VAL A 1 21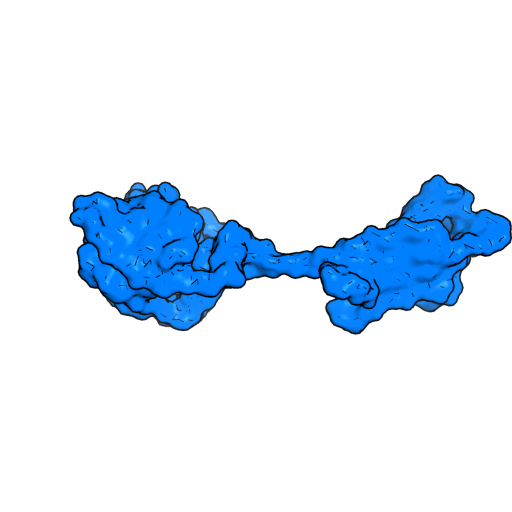9 ? 17.485 -2.772 -37.114 1.00 94.75 219 VAL A C 1
ATOM 1666 O O . VAL A 1 219 ? 17.120 -2.784 -38.284 1.00 94.75 219 VAL A O 1
ATOM 1669 N N . ALA A 1 220 ? 18.111 -3.806 -36.553 1.00 94.94 220 ALA A N 1
ATOM 1670 C CA . ALA A 1 220 ? 18.475 -5.016 -37.284 1.00 94.94 220 ALA A CA 1
ATOM 1671 C C . ALA A 1 220 ? 17.243 -5.738 -37.862 1.00 94.94 220 ALA A C 1
ATOM 1673 O O . ALA A 1 220 ? 17.233 -6.093 -39.040 1.00 94.94 220 ALA A O 1
ATOM 1674 N N . ASP A 1 221 ? 16.172 -5.873 -37.073 1.00 94.50 221 ASP A N 1
ATOM 1675 C CA . ASP A 1 221 ? 14.901 -6.463 -37.511 1.00 94.50 221 ASP A CA 1
ATOM 1676 C C . ASP A 1 221 ? 14.264 -5.656 -38.653 1.00 94.50 221 ASP A C 1
ATOM 1678 O O . ASP A 1 221 ? 13.775 -6.234 -39.626 1.00 94.50 221 ASP A O 1
ATOM 1682 N N . LYS A 1 222 ? 14.302 -4.317 -38.573 1.00 93.31 222 LYS A N 1
ATOM 1683 C CA . LYS A 1 222 ? 13.830 -3.440 -39.654 1.00 93.31 222 LYS A CA 1
ATOM 1684 C C . LYS A 1 222 ? 14.665 -3.613 -40.920 1.00 93.31 222 LYS A C 1
ATOM 1686 O O . LYS A 1 222 ? 14.093 -3.793 -41.988 1.00 93.31 222 LYS A O 1
ATOM 1691 N N . VAL A 1 223 ? 15.992 -3.577 -40.811 1.00 93.56 223 VAL A N 1
ATOM 1692 C CA . VAL A 1 223 ? 16.894 -3.702 -41.967 1.00 93.56 223 VAL A CA 1
ATOM 1693 C C . VAL A 1 223 ? 16.706 -5.049 -42.665 1.00 93.56 223 VAL A C 1
ATOM 1695 O O . VAL A 1 223 ? 16.576 -5.082 -43.888 1.00 93.56 223 VAL A O 1
ATOM 1698 N N . ARG A 1 224 ? 16.584 -6.137 -41.891 1.00 94.81 224 ARG A N 1
ATOM 1699 C CA . ARG A 1 224 ? 16.258 -7.468 -42.416 1.00 94.81 224 ARG A CA 1
ATOM 1700 C C . ARG A 1 224 ? 14.923 -7.474 -43.155 1.00 94.81 224 ARG A C 1
ATOM 1702 O O . ARG A 1 224 ? 14.844 -7.986 -44.266 1.00 94.81 224 ARG A O 1
ATOM 1709 N N . LYS A 1 225 ? 13.879 -6.898 -42.552 1.00 93.19 225 LYS A N 1
ATOM 1710 C CA . LYS A 1 225 ? 12.543 -6.815 -43.159 1.00 93.19 225 LYS A CA 1
ATOM 1711 C C . LYS A 1 225 ? 12.543 -5.999 -44.454 1.00 93.19 225 LYS A C 1
ATOM 1713 O O . LYS A 1 225 ? 11.835 -6.356 -45.389 1.00 93.19 225 LYS A O 1
ATOM 1718 N N . ASP A 1 226 ? 13.344 -4.940 -44.509 1.00 91.56 226 ASP A N 1
ATOM 1719 C CA . ASP A 1 226 ? 13.484 -4.070 -45.678 1.00 91.56 226 ASP A CA 1
ATOM 1720 C C . ASP A 1 226 ? 14.388 -4.688 -46.771 1.00 91.56 226 ASP A C 1
ATOM 1722 O O . ASP A 1 226 ? 14.599 -4.065 -47.811 1.00 91.56 226 ASP A O 1
ATOM 1726 N N . GLY A 1 227 ? 14.940 -5.892 -46.552 1.00 92.56 227 GLY A N 1
ATOM 1727 C CA . GLY A 1 227 ? 15.813 -6.585 -47.508 1.00 92.56 227 GLY A CA 1
ATOM 1728 C C . GLY A 1 227 ? 17.168 -5.902 -47.723 1.00 92.56 227 GLY A C 1
ATOM 1729 O O . GLY A 1 227 ? 17.810 -6.117 -48.750 1.00 92.56 227 GLY A O 1
ATOM 1730 N N . LYS A 1 228 ? 17.591 -5.054 -46.781 1.00 94.56 228 LYS A N 1
ATOM 1731 C CA . LYS A 1 228 ? 18.838 -4.283 -46.844 1.00 94.56 228 LYS A CA 1
ATOM 1732 C C . LYS A 1 228 ? 19.965 -4.983 -46.077 1.00 94.56 228 LYS A C 1
ATOM 1734 O O . LYS A 1 228 ? 19.725 -5.866 -45.253 1.00 94.56 228 LYS A O 1
ATOM 1739 N N . LYS A 1 229 ? 21.205 -4.562 -46.331 1.00 95.94 229 LYS A N 1
ATOM 1740 C CA . LYS A 1 229 ? 22.403 -5.006 -45.596 1.00 95.94 229 LYS A CA 1
ATOM 1741 C C . LYS A 1 229 ? 22.837 -3.979 -44.552 1.00 95.94 229 LYS A C 1
ATOM 1743 O O . LYS A 1 229 ? 22.511 -2.803 -44.673 1.00 95.94 229 LYS A O 1
ATOM 1748 N N . VAL A 1 230 ? 23.563 -4.409 -43.527 1.00 96.19 230 VAL A N 1
ATOM 1749 C CA . VAL A 1 230 ? 24.078 -3.577 -42.436 1.00 96.19 230 VAL A CA 1
ATOM 1750 C C . VAL A 1 230 ? 25.591 -3.492 -42.523 1.00 96.19 230 VAL A C 1
ATOM 1752 O O . VAL A 1 230 ? 26.279 -4.509 -42.466 1.00 96.19 230 VAL A O 1
ATOM 1755 N N . ARG A 1 231 ? 26.096 -2.260 -42.512 1.00 96.12 231 ARG A N 1
ATOM 1756 C CA . ARG A 1 231 ? 27.492 -1.950 -42.221 1.00 96.12 231 ARG A CA 1
ATOM 1757 C C . ARG A 1 231 ? 27.589 -1.371 -40.806 1.00 96.12 231 ARG A C 1
ATOM 1759 O O . ARG A 1 231 ? 27.070 -0.284 -40.556 1.00 96.12 231 ARG A O 1
ATOM 1766 N N . PRO A 1 232 ? 28.200 -2.066 -39.835 1.00 95.19 232 PRO A N 1
ATOM 1767 C CA . PRO A 1 232 ? 28.364 -1.521 -38.493 1.00 95.19 232 PRO A CA 1
ATOM 1768 C C . PRO A 1 232 ? 29.633 -0.658 -38.403 1.00 95.19 232 PRO A C 1
ATOM 1770 O O . PRO A 1 232 ? 30.716 -1.183 -38.165 1.00 95.19 232 PRO A O 1
ATOM 1773 N N . SER A 1 233 ? 29.517 0.668 -38.531 1.00 93.94 233 SER A N 1
ATOM 1774 C CA . SER A 1 233 ? 30.671 1.577 -38.357 1.00 93.94 233 SER A CA 1
ATOM 1775 C C . SER A 1 233 ? 30.882 2.027 -36.905 1.00 93.94 233 SER A C 1
ATOM 1777 O O . SER A 1 233 ? 31.989 2.379 -36.498 1.00 93.94 233 SER A O 1
ATOM 1779 N N . CYS A 1 234 ? 29.836 2.000 -36.074 1.00 93.12 234 CYS A N 1
ATOM 1780 C CA . CYS A 1 234 ? 29.946 2.306 -34.651 1.00 93.12 234 CYS A CA 1
ATOM 1781 C C . CYS A 1 234 ? 30.576 1.139 -33.874 1.00 93.12 234 CYS A C 1
ATOM 1783 O O . CYS A 1 234 ? 30.131 -0.004 -33.981 1.00 93.12 234 CYS A O 1
ATOM 1785 N N . SER A 1 235 ? 31.529 1.430 -32.982 1.00 93.75 235 SER A N 1
ATOM 1786 C CA . SER A 1 235 ? 32.196 0.417 -32.147 1.00 93.75 235 SER A CA 1
ATOM 1787 C C . SER A 1 235 ? 31.233 -0.412 -31.282 1.00 93.75 235 SER A C 1
ATOM 1789 O O . SER A 1 235 ? 31.490 -1.591 -31.031 1.00 93.75 235 SER A O 1
ATOM 1791 N N . TYR A 1 236 ? 30.109 0.169 -30.843 1.00 93.31 236 TYR A N 1
ATOM 1792 C CA . TYR A 1 236 ? 29.061 -0.575 -30.142 1.00 93.31 236 TYR A CA 1
ATOM 1793 C C . TYR A 1 236 ? 28.335 -1.547 -31.078 1.00 93.31 236 TYR A C 1
ATOM 1795 O O . TYR A 1 236 ? 28.140 -2.702 -30.708 1.00 93.31 236 TYR A O 1
ATOM 1803 N N . ALA A 1 237 ? 27.985 -1.109 -32.292 1.00 94.06 237 ALA A N 1
ATOM 1804 C CA . ALA A 1 237 ? 27.308 -1.937 -33.286 1.00 94.06 237 ALA A CA 1
ATOM 1805 C C . ALA A 1 237 ? 28.176 -3.133 -33.705 1.00 94.06 237 ALA A C 1
ATOM 1807 O O . ALA A 1 237 ? 27.688 -4.260 -33.681 1.00 94.06 237 ALA A O 1
ATOM 1808 N N . VAL A 1 238 ? 29.474 -2.918 -33.964 1.00 95.25 238 VAL A N 1
ATOM 1809 C CA . VAL A 1 238 ? 30.438 -3.996 -34.269 1.00 95.25 238 VAL A CA 1
ATOM 1810 C C . VAL A 1 238 ? 30.430 -5.061 -33.170 1.00 95.25 238 VAL A C 1
ATOM 1812 O O . VAL A 1 238 ? 30.266 -6.251 -33.436 1.00 95.25 238 VAL A O 1
ATOM 1815 N N . LYS A 1 23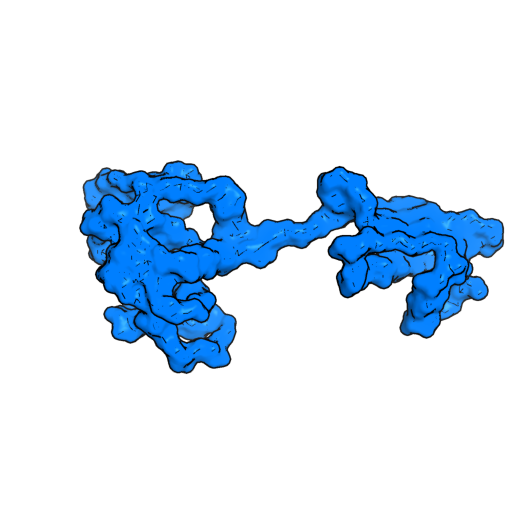9 ? 30.546 -4.634 -31.904 1.00 95.25 239 LYS A N 1
ATOM 1816 C CA . LYS A 1 239 ? 30.516 -5.545 -30.749 1.00 95.25 239 LYS A CA 1
ATOM 1817 C C . LYS A 1 239 ? 29.167 -6.242 -30.589 1.00 95.25 239 LYS A C 1
ATOM 1819 O O . LYS A 1 239 ? 29.132 -7.387 -30.144 1.00 95.25 239 LYS A O 1
ATOM 1824 N N . TRP A 1 240 ? 28.069 -5.551 -30.886 1.00 96.31 240 TRP A N 1
ATOM 1825 C CA . TRP A 1 240 ? 26.724 -6.097 -30.754 1.00 96.31 240 TRP A CA 1
ATOM 1826 C C . TRP A 1 240 ? 26.482 -7.207 -31.781 1.00 96.31 240 TRP A C 1
ATOM 1828 O O . TRP A 1 240 ? 26.150 -8.315 -31.368 1.00 96.31 240 TRP A O 1
ATOM 1838 N N . PHE A 1 241 ? 26.754 -6.972 -33.071 1.00 96.00 241 PHE A N 1
ATOM 1839 C CA . PHE A 1 241 ? 26.621 -8.003 -34.112 1.00 96.00 241 PHE A CA 1
ATOM 1840 C C . PHE A 1 241 ? 27.576 -9.179 -33.901 1.00 96.00 241 PHE A C 1
ATOM 1842 O O . PHE A 1 241 ? 27.164 -10.323 -34.046 1.00 96.00 241 PHE A O 1
ATOM 1849 N N . GLY A 1 242 ? 28.807 -8.937 -33.433 1.00 94.00 242 GLY A N 1
ATOM 1850 C CA . GLY A 1 242 ? 29.736 -10.025 -33.097 1.00 94.00 242 GLY A CA 1
ATOM 1851 C C . GLY A 1 242 ? 29.207 -10.995 -32.026 1.00 94.00 242 GLY A C 1
ATOM 1852 O O . GLY A 1 242 ? 29.612 -12.158 -31.991 1.00 94.00 242 GLY A O 1
ATOM 1853 N N . LYS A 1 243 ? 28.284 -10.539 -31.166 1.00 94.44 243 LYS A N 1
ATOM 1854 C CA . LYS A 1 243 ? 27.600 -11.370 -30.160 1.00 94.44 243 LYS A CA 1
ATOM 1855 C C . LYS A 1 243 ? 26.279 -11.974 -30.654 1.00 94.44 243 LYS A C 1
ATOM 1857 O O . LYS A 1 243 ? 25.865 -12.989 -30.107 1.00 94.44 243 LYS A O 1
ATOM 1862 N N . HIS A 1 244 ? 25.641 -11.378 -31.659 1.00 94.88 244 HIS A N 1
ATOM 1863 C CA . HIS A 1 244 ? 24.329 -11.773 -32.185 1.00 94.88 244 HIS A CA 1
ATOM 1864 C C . HIS A 1 244 ? 24.489 -12.350 -33.596 1.00 94.88 244 HIS A C 1
ATOM 1866 O O . HIS A 1 244 ? 24.157 -11.722 -34.602 1.00 94.88 244 HIS A O 1
ATOM 1872 N N . LYS A 1 245 ? 25.063 -13.559 -33.658 1.00 92.31 245 LYS A N 1
ATOM 1873 C CA . LYS A 1 245 ? 25.386 -14.260 -34.916 1.00 92.31 245 LYS A CA 1
ATOM 1874 C C . LYS A 1 245 ? 24.152 -14.620 -35.746 1.00 92.31 245 LYS A C 1
ATOM 1876 O O . LYS A 1 245 ? 24.272 -14.889 -36.937 1.00 92.31 245 LYS A O 1
ATOM 1881 N N . ASP A 1 246 ? 22.980 -14.610 -35.122 1.00 93.19 246 ASP A N 1
ATOM 1882 C CA . ASP A 1 246 ? 21.680 -14.749 -35.765 1.00 93.19 246 ASP A CA 1
ATOM 1883 C C . ASP A 1 246 ? 21.378 -13.623 -36.761 1.00 93.19 246 ASP A C 1
ATOM 1885 O O . ASP A 1 246 ? 20.474 -13.801 -37.566 1.00 93.19 246 ASP A O 1
ATOM 1889 N N . TYR A 1 247 ? 22.136 -12.515 -36.755 1.00 94.62 247 TYR A N 1
ATOM 1890 C CA . TYR A 1 247 ? 22.052 -11.418 -37.732 1.00 94.62 247 TYR A CA 1
ATOM 1891 C C . TYR A 1 247 ? 23.190 -11.375 -38.765 1.00 94.62 247 TYR A C 1
ATOM 1893 O O . TYR A 1 247 ? 23.345 -10.382 -39.476 1.00 94.62 247 TYR A O 1
ATOM 1901 N N . ASN A 1 248 ? 23.984 -12.442 -38.895 1.00 93.25 248 ASN A N 1
ATOM 1902 C CA . ASN A 1 248 ? 25.062 -12.495 -39.892 1.00 93.25 248 ASN A CA 1
ATOM 1903 C C . ASN A 1 248 ? 24.555 -12.485 -41.345 1.00 93.25 248 ASN A C 1
ATOM 1905 O O . ASN A 1 248 ? 25.269 -12.057 -42.245 1.00 93.25 248 ASN A O 1
ATOM 1909 N N . ASP A 1 249 ? 23.323 -12.931 -41.579 1.00 94.31 249 ASP A N 1
ATOM 1910 C CA . ASP A 1 249 ? 22.639 -12.915 -42.876 1.00 94.31 249 ASP A CA 1
ATOM 1911 C C . ASP A 1 249 ? 22.430 -11.502 -43.435 1.00 94.31 249 ASP A C 1
ATOM 1913 O O . ASP A 1 249 ? 22.353 -11.340 -44.652 1.00 94.31 249 ASP A O 1
ATOM 1917 N N . ILE A 1 250 ? 22.354 -10.482 -42.576 1.00 95.00 250 ILE A N 1
ATOM 1918 C CA . ILE A 1 250 ? 22.170 -9.086 -42.990 1.00 95.00 250 ILE A CA 1
ATOM 1919 C C . ILE A 1 250 ? 23.449 -8.260 -42.928 1.00 95.00 250 ILE A C 1
ATOM 1921 O O . ILE A 1 250 ? 23.401 -7.097 -43.308 1.00 95.00 250 ILE A O 1
ATOM 1925 N N . LEU A 1 251 ? 24.580 -8.812 -42.490 1.00 92.81 251 LEU A N 1
ATOM 1926 C CA . LEU A 1 251 ? 25.855 -8.097 -42.559 1.00 92.81 251 LEU A CA 1
ATOM 1927 C C . LEU A 1 251 ? 26.327 -7.987 -44.018 1.00 92.81 251 LEU A C 1
ATOM 1929 O O . LEU A 1 251 ? 26.108 -8.903 -44.822 1.00 92.81 251 LEU A O 1
ATOM 1933 N N . GLU A 1 252 ? 26.893 -6.824 -44.348 1.00 88.94 252 GLU A N 1
ATOM 1934 C CA . GLU A 1 252 ? 27.701 -6.611 -45.558 1.00 88.94 252 GLU A CA 1
ATOM 1935 C C . GLU A 1 252 ? 29.076 -7.273 -45.422 1.00 88.94 252 GLU A C 1
ATOM 1937 O O . GLU A 1 252 ? 29.689 -7.144 -44.334 1.00 88.94 252 GLU A O 1
#

Nearest PDB structures (foldseek):
  3vba-assembly2_D  TM=9.776E-01  e=6.703E-23  Methanocaldococcus jannaschii DSM 2661
  2pkp-assembly1_A  TM=9.708E-01  e=5.324E-22  Methanocaldococcus jannaschii DSM 2661
  1v7l-assembly1_B  TM=9.601E-01  e=2.964E-17  Pyrococcus horikoshii OT3
  2hcu-assembly1_A  TM=8.117E-01  e=6.302E-11  Streptococcus mutans
  5i0c-assembly1_A  TM=9.559E-01  e=4.325E-08  Escherichia coli K-12

Radius of gyration: 27.2 Å; Cα contacts (8 Å, |Δi|>4): 545; cha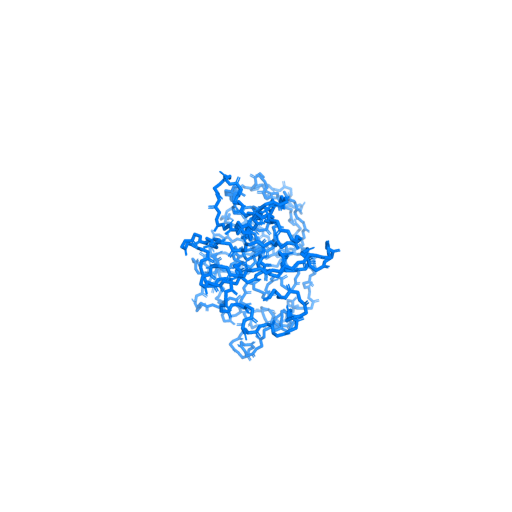ins: 1; bounding box: 56×33×74 Å

pLDDT: mean 93.65, std 6.93, range [53.28, 98.88]